Protein AF-A0A969BIX0-F1 (afdb_monomer)

Structure (mmCIF, N/CA/C/O backbone):
data_AF-A0A969BIX0-F1
#
_entry.id   AF-A0A969BIX0-F1
#
loop_
_atom_site.group_PDB
_atom_site.id
_atom_site.type_symbol
_atom_site.label_atom_id
_atom_site.label_alt_id
_atom_site.label_comp_id
_atom_site.label_a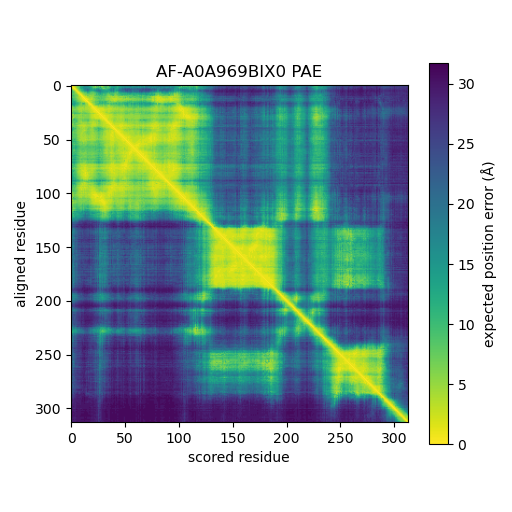sym_id
_atom_site.label_entity_id
_atom_site.label_seq_id
_atom_site.pdbx_PDB_ins_code
_atom_site.Cartn_x
_atom_site.Cartn_y
_atom_site.Cartn_z
_atom_site.occupancy
_atom_site.B_iso_or_equiv
_atom_site.auth_seq_id
_atom_site.auth_comp_id
_atom_site.auth_asym_id
_atom_site.auth_atom_id
_atom_site.pdbx_PDB_model_num
ATOM 1 N N . MET A 1 1 ? -9.259 -5.249 1.801 1.00 50.38 1 MET A N 1
ATOM 2 C CA . MET A 1 1 ? -9.053 -4.162 2.780 1.00 50.38 1 MET A CA 1
ATOM 3 C C . MET A 1 1 ? -10.385 -3.825 3.430 1.00 50.38 1 MET A C 1
ATOM 5 O O . MET A 1 1 ? -11.366 -3.680 2.710 1.00 50.38 1 MET A O 1
ATOM 9 N N . LEU A 1 2 ? -10.415 -3.733 4.758 1.00 53.78 2 LEU A N 1
ATOM 10 C CA . LEU A 1 2 ? -11.577 -3.318 5.541 1.00 53.78 2 LEU A CA 1
ATOM 11 C C . LEU A 1 2 ? -11.374 -1.850 5.959 1.00 53.78 2 LEU A C 1
ATOM 13 O O . LEU A 1 2 ? -10.550 -1.577 6.827 1.00 53.78 2 LEU A O 1
ATOM 17 N N . ILE A 1 3 ? -12.083 -0.912 5.318 1.00 51.03 3 ILE A N 1
ATOM 18 C CA . ILE A 1 3 ? -12.086 0.520 5.681 1.00 51.03 3 ILE A CA 1
ATOM 19 C C . ILE A 1 3 ? -13.452 0.864 6.250 1.00 51.03 3 ILE A C 1
ATOM 21 O O . ILE A 1 3 ? -14.447 0.554 5.595 1.00 51.03 3 ILE A O 1
ATOM 25 N N . ASN A 1 4 ? -13.497 1.551 7.400 1.00 47.69 4 ASN A N 1
ATOM 26 C CA . ASN A 1 4 ? -14.725 2.141 7.950 1.00 47.69 4 ASN A CA 1
ATOM 27 C C . ASN A 1 4 ? -15.914 1.181 7.842 1.00 47.69 4 ASN A C 1
ATOM 29 O O . ASN A 1 4 ? -16.969 1.567 7.335 1.00 47.69 4 ASN A O 1
ATOM 33 N N . GLY A 1 5 ? -15.702 -0.085 8.229 1.00 47.03 5 GLY A N 1
ATOM 34 C CA . GLY A 1 5 ? -16.687 -1.149 8.073 1.00 47.03 5 GLY A CA 1
ATOM 35 C C . GLY A 1 5 ? -18.020 -0.656 8.609 1.00 47.03 5 GLY A C 1
ATOM 36 O O . GLY A 1 5 ? -18.153 -0.425 9.809 1.00 47.03 5 GLY A O 1
ATOM 37 N N . SER A 1 6 ? -18.958 -0.400 7.697 1.00 46.88 6 SER A N 1
ATOM 38 C CA . SER A 1 6 ? -20.247 0.214 7.979 1.00 46.88 6 SER A CA 1
ATOM 39 C C . SER A 1 6 ? -20.910 -0.562 9.108 1.00 46.88 6 SER A C 1
ATOM 41 O O . SER A 1 6 ? -21.336 -1.687 8.868 1.00 46.88 6 SER A O 1
ATOM 43 N N . ARG A 1 7 ? -20.899 0.005 10.323 1.00 52.00 7 ARG A N 1
ATOM 44 C CA . ARG A 1 7 ? -21.586 -0.476 11.532 1.00 52.00 7 ARG A CA 1
ATOM 45 C C . ARG A 1 7 ? -21.913 -1.976 11.492 1.00 52.00 7 ARG A C 1
ATOM 47 O O . ARG A 1 7 ? -23.024 -2.401 11.187 1.00 52.00 7 ARG A O 1
ATOM 54 N N . LEU A 1 8 ? -20.866 -2.771 11.721 1.00 58.78 8 LEU A N 1
ATOM 55 C CA . LEU A 1 8 ? -20.923 -4.231 11.868 1.00 58.78 8 LEU A CA 1
ATOM 56 C C . LEU A 1 8 ? -21.291 -4.661 13.300 1.00 58.78 8 LEU A C 1
ATOM 58 O O . LEU A 1 8 ? -21.269 -5.853 13.630 1.00 58.78 8 LEU A O 1
ATOM 62 N N . ASP A 1 9 ? -21.597 -3.676 14.133 1.00 67.56 9 ASP A N 1
ATOM 63 C CA . ASP A 1 9 ? -21.892 -3.761 15.544 1.00 67.56 9 ASP A CA 1
ATOM 64 C C . ASP A 1 9 ? -23.194 -4.527 15.821 1.00 67.56 9 ASP A C 1
ATOM 66 O O . ASP A 1 9 ? -24.073 -4.713 14.974 1.00 67.56 9 ASP A O 1
ATOM 70 N N . ARG A 1 10 ? -23.285 -5.071 17.028 1.00 72.50 10 ARG A N 1
ATOM 71 C CA . ARG A 1 10 ? -24.441 -5.827 17.506 1.00 72.50 10 ARG A CA 1
ATOM 72 C C . ARG A 1 10 ? -25.518 -4.878 18.000 1.00 72.50 10 ARG A C 1
ATOM 74 O O . ARG A 1 10 ? -25.250 -3.753 18.410 1.00 72.50 10 ARG A O 1
ATOM 81 N N . LYS A 1 11 ? -26.749 -5.388 18.075 1.00 77.12 11 LYS A N 1
ATOM 82 C CA . LYS A 1 11 ? -27.774 -4.762 18.917 1.00 77.12 11 LYS A CA 1
ATOM 83 C C . LYS A 1 11 ? -27.362 -4.907 20.384 1.00 77.12 11 LYS A C 1
ATOM 85 O O . LYS A 1 11 ? -26.956 -5.993 20.789 1.00 77.12 11 LYS A O 1
ATOM 90 N N . SER A 1 12 ? -27.521 -3.842 21.164 1.00 77.25 12 SER A N 1
ATOM 91 C CA . SER A 1 12 ? -27.153 -3.809 22.585 1.00 77.25 12 SER A CA 1
ATOM 92 C C . SER A 1 12 ? -28.073 -4.645 23.483 1.00 77.25 12 SER A C 1
ATOM 94 O O . SER A 1 12 ? -27.687 -5.005 24.592 1.00 77.25 12 SER A O 1
ATOM 96 N N . THR A 1 13 ? -29.280 -4.991 23.021 1.00 82.62 13 THR A N 1
ATOM 97 C CA . THR A 1 13 ? -30.208 -5.874 23.746 1.00 82.62 13 THR A CA 1
ATOM 98 C C . THR A 1 13 ? -29.825 -7.344 23.584 1.00 82.62 13 THR A C 1
ATOM 100 O O . THR A 1 13 ? -29.540 -7.806 22.475 1.00 82.62 13 THR A O 1
ATOM 103 N N . TYR A 1 14 ? -29.870 -8.090 24.686 1.00 84.25 14 TYR A N 1
ATOM 104 C CA . TYR A 1 14 ? -29.559 -9.514 24.715 1.00 84.25 14 TYR A CA 1
ATOM 105 C C . TYR A 1 14 ? -30.485 -10.354 23.823 1.00 84.25 14 TYR A C 1
ATOM 107 O O . TYR A 1 14 ? -31.682 -10.083 23.706 1.00 84.25 14 TYR A O 1
ATOM 115 N N . ARG A 1 15 ? -29.890 -11.368 23.182 1.00 80.75 15 ARG A N 1
ATOM 116 C CA . ARG A 1 15 ? -30.529 -12.439 22.402 1.00 80.75 15 ARG A CA 1
ATOM 117 C C . ARG A 1 15 ? -29.591 -13.639 22.415 1.00 80.75 15 ARG A C 1
ATOM 119 O O . ARG A 1 15 ? -28.387 -13.429 22.241 1.00 80.75 15 ARG A O 1
ATOM 126 N N . ASP A 1 16 ? -30.138 -14.841 22.558 1.00 74.75 16 ASP A N 1
ATOM 127 C CA . ASP A 1 16 ? -29.359 -16.084 22.614 1.00 74.75 16 ASP A CA 1
ATOM 128 C C . ASP A 1 16 ? -28.625 -16.365 21.288 1.00 74.75 16 ASP A C 1
ATOM 130 O O . ASP A 1 16 ? -27.515 -16.899 21.278 1.00 74.75 16 ASP A O 1
ATOM 134 N N . GLU A 1 17 ? -29.199 -15.960 20.149 1.00 71.56 17 GLU A N 1
ATOM 135 C CA . GLU A 1 17 ? -28.620 -16.199 18.826 1.00 71.56 17 GLU A CA 1
ATOM 136 C C . GLU A 1 17 ? -27.554 -15.153 18.471 1.00 71.56 17 GLU A C 1
ATOM 138 O O . GLU A 1 17 ? -27.791 -14.179 17.746 1.00 71.56 17 GLU A O 1
ATOM 143 N N . GLU A 1 18 ? -26.333 -15.359 18.961 1.00 65.00 18 GLU A N 1
ATOM 144 C CA . GLU A 1 18 ? -25.193 -14.515 18.615 1.00 65.00 18 GLU A CA 1
ATOM 145 C C . GLU A 1 18 ? -24.407 -15.054 17.417 1.00 65.00 18 GLU A C 1
ATOM 147 O O . GLU A 1 18 ? -24.008 -16.214 17.375 1.00 65.00 18 GLU A O 1
ATOM 152 N N . LYS A 1 19 ? -24.106 -14.180 16.450 1.00 65.88 19 LYS A N 1
ATOM 153 C CA . LYS A 1 19 ? -23.189 -14.491 15.347 1.00 65.88 19 LYS A CA 1
ATOM 154 C C . LYS A 1 19 ? -21.941 -13.618 15.462 1.00 65.88 19 LYS A C 1
ATOM 156 O O . LYS A 1 19 ? -22.034 -12.405 15.667 1.00 65.88 19 LYS A O 1
ATOM 161 N N . GLY A 1 20 ? -20.761 -14.221 15.347 1.00 72.00 20 GLY A N 1
ATOM 162 C CA . GLY A 1 20 ? -19.500 -13.502 15.129 1.00 72.00 20 GLY A CA 1
ATOM 163 C C . GLY A 1 20 ? -19.389 -12.999 13.688 1.00 72.00 20 GLY A C 1
ATOM 164 O O . GLY A 1 20 ? -20.313 -13.195 12.896 1.00 72.00 20 GLY A O 1
ATOM 165 N N . ILE A 1 21 ? -18.299 -12.316 13.353 1.00 77.19 21 ILE A N 1
ATOM 166 C CA . ILE A 1 21 ? -17.912 -12.065 11.954 1.00 77.19 21 ILE A CA 1
ATOM 167 C C . ILE A 1 21 ? -16.680 -12.893 11.660 1.00 77.19 21 ILE A C 1
ATOM 169 O O . ILE A 1 21 ? -15.766 -12.923 12.475 1.00 77.19 21 ILE A O 1
ATOM 173 N N . ILE A 1 22 ? -16.652 -13.530 10.494 1.00 82.69 22 ILE A N 1
ATOM 174 C CA . ILE A 1 22 ? -15.455 -14.182 9.980 1.00 82.69 22 ILE A CA 1
ATOM 175 C C . ILE A 1 22 ? -15.177 -13.592 8.602 1.00 82.69 22 ILE A C 1
ATOM 177 O O . ILE A 1 22 ? -16.028 -13.665 7.716 1.00 82.69 22 ILE A O 1
ATOM 181 N N . LEU A 1 23 ? -14.003 -12.990 8.436 1.00 82.25 23 LEU A N 1
ATOM 182 C CA . LEU A 1 23 ? -13.422 -12.718 7.128 1.00 82.25 23 LEU A CA 1
ATOM 183 C C . LEU A 1 23 ? -12.436 -13.847 6.833 1.00 82.25 23 LEU A C 1
ATOM 185 O O . LEU A 1 23 ? -11.462 -13.990 7.563 1.00 82.25 23 LEU A O 1
ATOM 189 N N . ALA A 1 24 ? -12.679 -14.619 5.778 1.00 85.31 24 ALA A N 1
ATOM 190 C CA . ALA A 1 24 ? -11.732 -15.598 5.257 1.00 85.31 24 ALA A CA 1
ATOM 191 C C . ALA A 1 24 ? -11.259 -15.147 3.871 1.00 85.31 24 ALA A C 1
ATOM 193 O O . ALA A 1 24 ? -12.077 -14.803 3.017 1.00 85.31 24 ALA A O 1
ATOM 194 N N . SER A 1 25 ? -9.948 -15.105 3.675 1.00 77.12 25 SER A N 1
ATOM 195 C CA . SER A 1 25 ? -9.290 -14.612 2.470 1.00 77.12 25 SER A CA 1
ATOM 196 C C . SER A 1 25 ? -8.043 -15.449 2.205 1.00 77.12 25 SER A C 1
ATOM 198 O O . SER A 1 25 ? -7.314 -15.761 3.132 1.00 77.12 25 SER A O 1
ATOM 200 N N . ASN A 1 26 ? -7.770 -15.782 0.949 1.00 77.56 26 ASN A N 1
ATOM 201 C CA . ASN A 1 26 ? -6.509 -16.393 0.505 1.00 77.56 26 ASN A CA 1
ATOM 202 C C . ASN A 1 26 ? -5.537 -15.333 -0.048 1.00 77.56 26 ASN A C 1
ATOM 204 O O . ASN A 1 26 ? -4.800 -15.568 -0.997 1.00 77.56 26 ASN A O 1
ATOM 208 N N . VAL A 1 27 ? -5.671 -14.102 0.446 1.00 80.12 27 VAL A N 1
ATOM 209 C CA . VAL A 1 27 ? -4.798 -12.963 0.153 1.00 80.12 27 VAL A CA 1
ATOM 210 C C . VAL A 1 27 ? -4.678 -12.103 1.414 1.00 80.12 27 VAL A C 1
ATOM 212 O O . VAL A 1 27 ? -5.593 -12.145 2.251 1.00 80.12 27 VAL A O 1
ATOM 215 N N . PRO A 1 28 ? -3.625 -11.271 1.545 1.00 81.44 28 PRO A N 1
ATOM 216 C CA . PRO A 1 28 ? -3.452 -10.385 2.691 1.00 81.44 28 PRO A CA 1
ATOM 217 C C . PRO A 1 28 ? -4.666 -9.489 2.990 1.00 81.44 28 PRO A C 1
ATOM 219 O O . PRO A 1 28 ? -5.290 -8.909 2.093 1.00 81.44 28 PRO A O 1
ATOM 222 N N . ALA A 1 29 ? -4.981 -9.334 4.276 1.00 81.75 29 ALA A N 1
ATOM 223 C CA . ALA A 1 29 ? -6.057 -8.498 4.789 1.00 81.75 29 ALA A CA 1
ATOM 224 C C . ALA A 1 29 ? -5.502 -7.284 5.549 1.00 81.75 29 ALA A C 1
ATOM 226 O O . ALA A 1 29 ? -4.751 -7.414 6.509 1.00 81.75 29 ALA A O 1
ATOM 227 N N . TYR A 1 30 ? -5.941 -6.093 5.145 1.00 81.94 30 TYR A N 1
ATOM 228 C CA . TYR A 1 30 ? -5.581 -4.825 5.782 1.00 81.94 30 TYR A CA 1
ATOM 229 C C . TYR A 1 30 ? -6.770 -4.266 6.566 1.00 81.94 30 TYR A C 1
ATOM 231 O O . TYR A 1 30 ? -7.864 -4.142 5.997 1.00 81.94 30 TYR A O 1
ATOM 239 N N . VAL A 1 31 ? -6.549 -3.920 7.835 1.00 81.12 31 VAL A N 1
ATOM 240 C CA . VAL A 1 31 ? -7.533 -3.334 8.758 1.00 81.12 31 VAL A CA 1
ATOM 241 C C . VAL A 1 31 ? -7.152 -1.877 9.015 1.00 81.12 31 VAL A C 1
ATOM 243 O O . VAL A 1 31 ? -6.055 -1.626 9.502 1.00 81.12 31 VAL A O 1
ATOM 246 N N . LYS A 1 32 ? -8.030 -0.919 8.682 1.00 77.06 32 LYS A N 1
ATOM 247 C CA . LYS A 1 32 ? -7.796 0.522 8.897 1.00 77.06 32 LYS A CA 1
ATOM 248 C C . LYS A 1 32 ? -8.941 1.172 9.677 1.00 77.06 32 LYS A C 1
ATOM 250 O O . LYS A 1 32 ? -10.108 0.954 9.338 1.00 77.06 32 LYS A O 1
ATOM 255 N N . GLY A 1 33 ? -8.587 2.056 10.610 1.00 76.50 33 GLY A N 1
ATOM 256 C CA . GLY A 1 33 ? -9.512 2.877 11.397 1.00 76.50 33 GLY A CA 1
ATOM 257 C C . GLY A 1 33 ? -10.178 2.118 12.546 1.00 76.50 33 GLY A C 1
ATOM 258 O O . GLY A 1 33 ? -9.752 1.020 12.907 1.00 76.50 33 GLY A O 1
ATOM 259 N N . ASP A 1 34 ? -11.257 2.695 13.082 1.00 76.62 34 ASP A N 1
ATOM 260 C CA . ASP A 1 34 ? -12.029 2.166 14.217 1.00 76.62 34 ASP A CA 1
ATOM 261 C C . ASP A 1 34 ? -12.864 0.927 13.831 1.00 76.62 34 ASP A C 1
ATOM 263 O O . ASP A 1 34 ? -14.097 0.962 13.728 1.00 76.62 34 ASP A O 1
ATOM 267 N N . PHE A 1 35 ? -12.196 -0.196 13.565 1.00 77.31 35 PHE A N 1
ATOM 268 C CA . PHE A 1 35 ? -12.855 -1.456 13.240 1.00 77.31 35 PHE A CA 1
ATOM 269 C C . PHE A 1 35 ? -13.443 -2.108 14.494 1.00 77.31 35 PHE A C 1
ATOM 271 O O . PHE A 1 35 ? -12.718 -2.427 15.433 1.00 77.31 35 PHE A O 1
ATOM 278 N N . ASN A 1 36 ? -14.753 -2.383 14.461 1.00 78.69 36 ASN A N 1
ATOM 279 C CA . ASN A 1 36 ? -15.457 -3.140 15.500 1.00 78.69 36 ASN A CA 1
ATOM 280 C C . ASN A 1 36 ? -15.248 -2.551 16.910 1.00 78.69 36 ASN A C 1
ATOM 282 O O . ASN A 1 36 ? -14.869 -3.249 17.845 1.00 78.69 36 ASN A O 1
ATOM 286 N N . LEU A 1 37 ? -15.462 -1.240 17.032 1.00 83.19 37 LEU A N 1
ATOM 287 C CA . LEU A 1 37 ? -15.262 -0.498 18.271 1.00 83.19 37 LEU A CA 1
ATOM 288 C C . LEU A 1 37 ? -16.253 -0.929 19.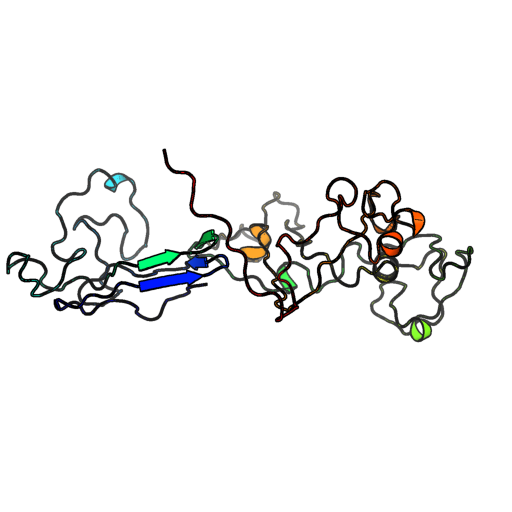365 1.00 83.19 37 LEU A C 1
ATOM 290 O O . LEU A 1 37 ? -17.442 -1.126 19.106 1.00 83.19 37 LEU A O 1
ATOM 294 N N . HIS A 1 38 ? -15.760 -0.992 20.598 1.00 88.12 38 HIS A N 1
ATOM 295 C CA . HIS A 1 38 ? -16.580 -1.067 21.802 1.00 88.12 38 HIS A CA 1
ATOM 296 C C . HIS A 1 38 ? -17.336 0.249 22.017 1.00 88.12 38 HIS A C 1
ATOM 298 O O . HIS A 1 38 ? -16.721 1.309 22.168 1.00 88.12 38 HIS A O 1
ATOM 304 N N . ALA A 1 39 ? -18.669 0.204 22.039 1.00 88.69 39 ALA A N 1
ATOM 305 C CA . ALA A 1 39 ? -19.494 1.406 22.116 1.00 88.69 39 ALA A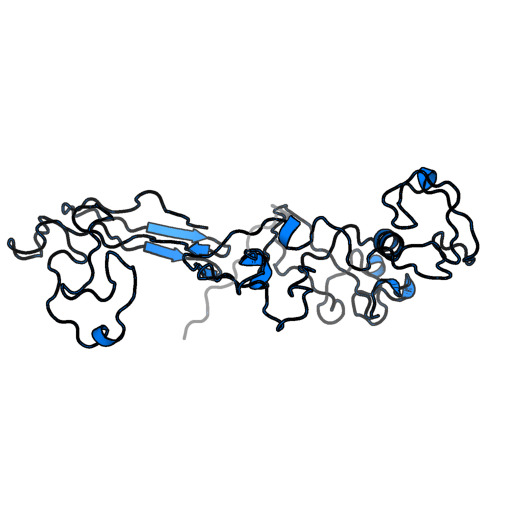 CA 1
ATOM 306 C C . ALA A 1 39 ? -20.802 1.184 22.889 1.00 88.69 39 ALA A C 1
ATOM 308 O O . ALA A 1 39 ? -21.583 0.275 22.594 1.00 88.69 39 ALA A O 1
ATOM 309 N N . LYS A 1 40 ? -21.073 2.058 23.867 1.00 88.56 40 LYS A N 1
ATOM 310 C CA . LYS A 1 40 ? -22.278 1.969 24.701 1.00 88.56 40 LYS A CA 1
ATOM 311 C C . LYS A 1 40 ? -23.516 2.301 23.881 1.00 88.56 40 LYS A C 1
ATOM 313 O O . LYS A 1 40 ? -23.579 3.344 23.229 1.00 88.56 40 LYS A O 1
ATOM 318 N N . GLY A 1 41 ? -24.523 1.434 23.939 1.00 84.25 41 GLY A N 1
ATOM 319 C CA . GLY A 1 41 ? -25.807 1.659 23.274 1.00 84.25 41 GLY A CA 1
ATOM 320 C C . GLY A 1 41 ? -25.731 1.746 21.743 1.00 84.25 41 GLY A C 1
ATOM 321 O O . GLY A 1 41 ? -26.660 2.267 21.129 1.00 84.25 41 GLY A O 1
ATOM 322 N N . GLY A 1 42 ? -24.650 1.261 21.116 1.00 79.38 42 GLY A N 1
ATOM 323 C CA . GLY A 1 42 ? -24.478 1.296 19.655 1.00 79.38 42 GLY A CA 1
ATOM 324 C C . GLY A 1 42 ? -24.130 2.669 19.075 1.00 79.38 42 GLY A C 1
ATOM 325 O O . GLY A 1 42 ? -24.248 2.882 17.863 1.00 79.38 42 GLY A O 1
ATOM 326 N N . ASP A 1 43 ? -23.711 3.616 19.915 1.00 84.06 43 ASP A N 1
ATOM 327 C CA . ASP A 1 43 ? -23.211 4.918 19.479 1.00 84.06 43 ASP A CA 1
ATOM 328 C C . ASP A 1 43 ? -21.690 4.974 19.624 1.00 84.06 43 ASP A C 1
ATOM 330 O O . ASP A 1 43 ? -21.168 5.073 20.732 1.00 84.06 43 ASP A O 1
ATOM 334 N N . LYS A 1 44 ? -20.979 4.968 18.489 1.00 78.38 44 LYS A N 1
ATOM 335 C CA . LYS A 1 44 ? -19.509 5.065 18.412 1.00 78.38 44 LYS A CA 1
ATOM 336 C C . LYS A 1 44 ? -18.929 6.280 19.149 1.00 78.38 44 LYS A C 1
ATOM 338 O O . LYS A 1 44 ? -17.767 6.260 19.537 1.00 78.38 44 LYS A O 1
ATOM 343 N N . SER A 1 45 ? -19.728 7.330 19.340 1.00 82.50 45 SER A N 1
ATOM 344 C CA . SER A 1 45 ? -19.340 8.531 20.090 1.00 82.50 45 SER A CA 1
ATOM 345 C C . SER A 1 45 ? -19.216 8.241 21.591 1.00 82.50 45 SER A C 1
ATOM 347 O O . SER A 1 45 ? -18.477 8.916 22.302 1.00 82.50 45 SER A O 1
ATOM 349 N N . ASN A 1 46 ? -19.887 7.186 22.061 1.00 86.88 46 ASN A N 1
ATOM 350 C CA . ASN A 1 46 ? -19.882 6.696 23.434 1.00 86.88 46 ASN A CA 1
ATOM 351 C C . ASN A 1 46 ? -18.992 5.453 23.568 1.00 86.88 46 ASN A C 1
ATOM 353 O O . ASN A 1 46 ? -19.439 4.404 24.037 1.00 86.88 46 ASN A O 1
ATOM 357 N N . GLN A 1 47 ? -17.727 5.566 23.157 1.00 87.38 47 GLN A N 1
ATOM 358 C CA . GLN A 1 47 ? -16.742 4.490 23.294 1.00 87.38 47 GLN A CA 1
ATOM 359 C C . GLN A 1 47 ? -16.684 3.972 24.742 1.00 87.38 47 GLN A C 1
ATOM 361 O O . GLN A 1 47 ? -16.716 4.767 25.694 1.00 87.38 47 GLN A O 1
ATOM 366 N N . VAL A 1 48 ? -16.604 2.648 24.893 1.00 89.56 48 VAL A N 1
ATOM 367 C CA . VAL A 1 48 ? -16.410 1.968 26.180 1.00 89.56 48 VAL A CA 1
ATOM 368 C C . VAL A 1 48 ? -15.073 1.240 26.195 1.00 89.56 48 VAL A C 1
ATOM 370 O O . VAL A 1 48 ? -14.644 0.682 25.190 1.00 89.56 48 VAL A O 1
ATOM 373 N N . GLU A 1 49 ? -14.408 1.290 27.340 1.00 90.50 49 GLU A N 1
ATOM 374 C CA . GLU A 1 49 ? -13.210 0.515 27.646 1.00 90.50 49 GLU A CA 1
ATOM 375 C C . GLU A 1 49 ? -13.543 -0.460 28.780 1.00 90.50 49 GLU A C 1
ATOM 377 O O . GLU A 1 49 ? -14.579 -0.327 29.426 1.00 90.50 49 GLU A O 1
ATOM 382 N N . GLU A 1 50 ? -12.660 -1.424 29.039 1.00 91.00 50 GLU A N 1
ATOM 383 C CA . GLU A 1 50 ? -12.814 -2.383 30.144 1.00 91.00 50 GLU A CA 1
ATOM 384 C C . GLU A 1 50 ? -12.985 -1.693 31.510 1.00 91.00 50 GLU A C 1
ATOM 386 O O . GLU A 1 50 ? -13.698 -2.190 32.383 1.00 91.00 50 GLU A O 1
ATOM 391 N N . PHE A 1 51 ? -12.381 -0.513 31.670 1.00 93.06 51 PHE A N 1
ATOM 392 C CA . PHE A 1 51 ? -12.391 0.268 32.901 1.00 93.06 51 PHE A CA 1
ATOM 393 C C . PHE A 1 51 ? -13.101 1.610 32.715 1.00 93.06 51 PHE A C 1
ATOM 395 O O . PHE A 1 51 ? -13.077 2.207 31.636 1.00 93.06 51 PHE A O 1
ATOM 402 N N . THR A 1 52 ? -13.681 2.128 33.798 1.00 90.81 52 THR A N 1
ATOM 403 C CA . THR A 1 52 ? -14.230 3.492 33.830 1.00 90.81 52 THR A CA 1
ATOM 404 C C . THR A 1 52 ? -13.130 4.548 33.751 1.00 90.81 52 THR A C 1
ATOM 406 O O . THR A 1 52 ? -13.339 5.620 33.178 1.00 90.81 52 THR A O 1
ATOM 409 N N . ASP A 1 53 ? -11.952 4.224 34.288 1.00 91.69 53 ASP A N 1
ATOM 410 C CA . ASP A 1 53 ? -10.734 5.009 34.123 1.00 91.69 53 ASP A CA 1
ATOM 411 C C . ASP A 1 53 ? -10.187 4.798 32.708 1.00 91.69 53 ASP A C 1
ATOM 413 O O . ASP A 1 53 ? -9.564 3.782 32.409 1.00 91.69 53 ASP A O 1
ATOM 417 N N . ARG A 1 54 ? -10.436 5.755 31.813 1.00 88.06 54 ARG A N 1
ATOM 418 C CA . ARG A 1 54 ? -10.064 5.625 30.397 1.00 88.06 54 ARG A CA 1
ATOM 419 C C . ARG A 1 54 ? -8.556 5.723 30.182 1.00 88.06 54 ARG A C 1
ATOM 421 O O . ARG A 1 54 ? -7.899 6.624 30.712 1.00 88.06 54 ARG A O 1
ATOM 428 N N . LEU A 1 55 ? -8.037 4.826 29.350 1.00 90.19 55 LEU A N 1
ATOM 429 C CA . LEU A 1 55 ? -6.676 4.859 28.825 1.00 90.19 55 LEU A CA 1
ATOM 430 C C . LEU A 1 55 ? -6.547 5.876 27.687 1.00 90.19 55 LEU A C 1
ATOM 432 O O . LEU A 1 55 ? -5.511 6.529 27.569 1.00 90.19 55 LEU A O 1
ATOM 436 N N . ILE A 1 56 ? -7.592 6.015 26.868 1.00 86.12 56 ILE A N 1
ATOM 437 C CA . ILE A 1 56 ? -7.611 6.921 25.721 1.00 86.12 56 ILE A CA 1
ATOM 438 C C . ILE A 1 56 ? -8.474 8.136 26.053 1.00 86.12 56 ILE A C 1
ATOM 440 O O . ILE A 1 56 ? -9.640 8.019 26.445 1.00 86.12 56 ILE A O 1
ATOM 444 N N . ASN A 1 57 ? -7.927 9.335 25.858 1.00 85.31 57 ASN A N 1
ATOM 445 C CA . ASN A 1 57 ? -8.710 10.556 25.981 1.00 85.31 57 ASN A CA 1
ATOM 446 C C . ASN A 1 57 ? -9.764 10.604 24.853 1.00 85.31 57 ASN A C 1
ATOM 448 O O . ASN A 1 57 ? -9.401 10.595 23.676 1.00 85.31 57 ASN A O 1
ATOM 452 N N . PRO A 1 58 ? -11.072 10.686 25.158 1.00 77.50 58 PRO A N 1
ATOM 453 C CA . PRO A 1 58 ? -12.108 10.629 24.128 1.00 77.50 58 PRO A CA 1
ATOM 454 C C . PRO A 1 58 ? -12.078 11.811 23.154 1.00 77.50 58 PRO A C 1
ATOM 456 O O . PRO A 1 58 ? -12.546 11.651 22.024 1.00 77.50 58 PRO A O 1
ATOM 459 N N . THR A 1 59 ? -11.526 12.951 23.582 1.00 80.31 59 THR A N 1
ATOM 460 C CA . THR A 1 59 ? -11.447 14.197 22.814 1.00 80.31 59 THR A CA 1
ATOM 461 C C . THR A 1 59 ? -10.143 14.294 22.032 1.00 80.31 59 THR A C 1
ATOM 463 O O . THR A 1 59 ? -10.186 14.539 20.831 1.00 80.31 59 THR A O 1
ATOM 466 N N . THR A 1 60 ? -8.992 14.101 22.687 1.00 82.81 60 THR A N 1
ATOM 467 C CA . THR A 1 60 ? -7.676 14.256 22.032 1.00 82.81 60 THR A CA 1
ATOM 468 C C . THR A 1 60 ? -7.189 12.981 21.348 1.00 82.81 60 THR A C 1
ATOM 470 O O . THR A 1 60 ? -6.276 13.048 20.536 1.00 82.81 60 THR A O 1
ATOM 473 N N . LYS A 1 61 ? -7.799 11.823 21.651 1.00 78.81 61 LYS A N 1
ATOM 474 C CA . LYS A 1 61 ? -7.370 10.480 21.213 1.00 78.81 61 LYS A CA 1
ATOM 475 C C . LYS A 1 61 ? -5.964 10.079 21.673 1.00 78.81 61 LYS A C 1
ATOM 477 O O . LYS A 1 61 ? -5.449 9.049 21.250 1.00 78.81 61 LYS A O 1
ATOM 482 N N . GLU A 1 62 ? -5.370 10.840 22.587 1.00 84.69 62 GLU A N 1
ATOM 483 C CA . GLU A 1 62 ? -4.072 10.524 23.174 1.00 84.69 62 GLU A CA 1
ATOM 484 C C . GLU A 1 62 ? -4.184 9.363 24.165 1.00 84.69 62 GLU A C 1
ATOM 486 O O . GLU A 1 62 ? -5.153 9.259 24.926 1.00 84.69 62 GLU A O 1
ATOM 491 N N . ILE A 1 63 ? -3.165 8.504 24.156 1.00 87.00 63 ILE A N 1
ATOM 492 C CA . ILE A 1 63 ? -3.045 7.354 25.051 1.00 87.00 63 ILE A CA 1
ATOM 493 C C . ILE A 1 63 ? -2.223 7.766 26.272 1.00 87.00 63 ILE A C 1
ATOM 495 O O . ILE A 1 63 ? -1.051 8.124 26.153 1.00 87.00 63 ILE A O 1
ATOM 499 N N . ASP A 1 64 ? -2.814 7.664 27.457 1.00 89.38 64 ASP A N 1
ATOM 500 C CA . ASP A 1 64 ? -2.116 7.891 28.720 1.00 89.38 64 ASP A CA 1
ATOM 501 C C . ASP A 1 64 ? -1.490 6.583 29.220 1.00 89.38 64 ASP A C 1
ATOM 503 O O . ASP A 1 64 ? -2.056 5.857 30.040 1.00 89.38 64 ASP A O 1
ATOM 507 N N . TRP A 1 65 ? -0.296 6.262 28.719 1.00 90.62 65 TRP A N 1
ATOM 508 C CA . TRP A 1 65 ? 0.403 5.017 29.057 1.00 90.62 65 TRP A CA 1
ATOM 509 C C . TRP A 1 65 ? 0.683 4.840 30.555 1.00 90.62 65 TRP A C 1
ATOM 511 O O . TRP A 1 65 ? 0.822 3.704 31.011 1.00 90.62 65 TRP A O 1
ATOM 521 N N . SER A 1 66 ? 0.697 5.923 31.341 1.00 91.50 66 SER A N 1
ATOM 522 C CA . SER A 1 66 ? 0.865 5.841 32.798 1.00 91.50 66 SER A CA 1
ATOM 523 C C . SER A 1 66 ? -0.291 5.105 33.490 1.00 91.50 66 SER A C 1
ATOM 525 O O . SER A 1 66 ? -0.116 4.535 34.571 1.00 91.50 66 SER A O 1
ATOM 527 N N . LYS A 1 67 ? -1.460 5.051 32.838 1.00 88.88 67 LYS A N 1
ATOM 528 C CA . LYS A 1 67 ? -2.664 4.380 33.335 1.00 88.88 67 LYS A CA 1
ATOM 529 C C . LYS A 1 67 ? -2.745 2.900 32.982 1.00 88.88 67 LYS A C 1
ATOM 531 O O . LYS A 1 67 ? -3.553 2.188 33.569 1.00 88.88 67 LYS A O 1
ATOM 536 N N . PHE A 1 68 ? -1.926 2.396 32.056 1.00 88.81 68 PHE A N 1
ATOM 537 C CA . PHE A 1 68 ? -2.123 1.057 31.486 1.00 88.81 68 PHE A CA 1
ATOM 538 C C . PHE A 1 68 ? -2.255 -0.050 32.549 1.00 88.81 68 PHE A C 1
ATOM 540 O O . PHE A 1 68 ? -3.186 -0.852 32.467 1.00 88.81 68 PHE A O 1
ATOM 547 N N . TYR A 1 69 ? -1.397 -0.021 33.577 1.00 90.31 69 TYR A N 1
ATOM 548 C CA . TYR A 1 69 ? -1.371 -0.992 34.682 1.00 90.31 69 TYR A CA 1
ATOM 549 C C . TYR A 1 69 ? -2.032 -0.513 35.986 1.00 90.31 69 TYR A C 1
ATOM 551 O O . TYR A 1 69 ? -2.004 -1.238 36.977 1.00 90.31 69 TYR A O 1
ATOM 559 N N . THR A 1 70 ? -2.579 0.703 36.026 1.00 92.81 70 THR A N 1
ATOM 560 C CA . THR A 1 70 ? -3.057 1.336 37.273 1.00 92.81 70 THR A CA 1
ATOM 561 C C . THR A 1 70 ? -4.548 1.668 37.267 1.00 92.81 70 THR A C 1
ATOM 563 O O . THR A 1 70 ? -5.072 2.084 38.299 1.00 92.81 70 THR A O 1
ATOM 566 N N . ARG A 1 71 ? -5.241 1.461 36.139 1.00 92.88 71 ARG A N 1
ATOM 567 C CA . ARG A 1 71 ? -6.700 1.623 36.028 1.00 92.88 71 ARG A CA 1
ATOM 568 C C . ARG A 1 71 ? -7.441 0.731 37.022 1.00 92.88 71 ARG A C 1
ATOM 570 O O . ARG A 1 71 ? -7.093 -0.435 37.206 1.00 92.88 71 ARG A O 1
ATOM 577 N N . ALA A 1 72 ? -8.498 1.279 37.612 1.00 89.69 72 ALA A N 1
ATOM 578 C CA . ALA A 1 72 ? -9.416 0.559 38.480 1.00 89.69 72 ALA A CA 1
ATOM 579 C C . ALA A 1 72 ? -10.872 0.827 38.064 1.00 89.69 72 ALA A C 1
ATOM 581 O O . ALA A 1 72 ? -11.157 1.712 37.262 1.00 89.69 72 ALA A O 1
ATOM 582 N N . GLY A 1 73 ? -11.798 0.037 38.615 1.00 90.25 73 GLY A N 1
ATOM 583 C CA . GLY A 1 73 ? -13.231 0.167 38.340 1.00 90.25 73 GLY A CA 1
ATOM 584 C C . GLY A 1 73 ? -13.618 -0.388 36.970 1.00 90.25 73 GLY A C 1
ATOM 585 O O . GLY A 1 73 ? -13.392 0.244 35.944 1.00 90.25 73 GLY A O 1
ATOM 586 N N . LEU A 1 74 ? -14.218 -1.577 36.957 1.00 91.44 74 LEU A N 1
ATOM 587 C CA . LEU A 1 74 ? -14.728 -2.192 35.731 1.00 91.44 74 LEU A CA 1
ATOM 588 C C . LEU A 1 74 ? -15.940 -1.413 35.211 1.00 91.44 74 LEU A C 1
ATOM 590 O O . LEU A 1 74 ? -16.824 -1.042 35.987 1.00 91.44 74 LEU A O 1
ATOM 594 N N . ASP A 1 75 ? -15.997 -1.180 33.902 1.00 91.94 75 ASP A N 1
ATOM 595 C CA . ASP A 1 75 ? -17.182 -0.600 33.279 1.00 91.94 75 ASP A CA 1
ATOM 596 C C . ASP A 1 75 ? -18.234 -1.688 33.060 1.00 91.94 75 ASP A C 1
ATOM 598 O O . ASP A 1 75 ? -18.076 -2.582 32.232 1.00 91.94 75 ASP A O 1
ATOM 602 N N . ASP A 1 76 ? -19.359 -1.576 33.763 1.00 92.44 76 ASP A N 1
ATOM 603 C CA . ASP A 1 76 ? -20.458 -2.542 33.677 1.00 92.44 76 ASP A CA 1
ATOM 604 C C . ASP A 1 76 ? -21.116 -2.622 32.290 1.00 92.44 76 ASP A C 1
ATOM 606 O O . ASP A 1 76 ? -22.008 -3.446 32.101 1.00 92.44 76 ASP A O 1
ATOM 610 N N . ASN A 1 77 ? -20.752 -1.740 31.350 1.00 91.38 77 ASN A N 1
ATOM 611 C CA . ASN A 1 77 ? -21.232 -1.759 29.968 1.00 91.38 77 ASN A CA 1
ATOM 612 C C . ASN A 1 77 ? -20.220 -2.364 28.988 1.00 91.38 77 ASN A C 1
ATOM 614 O O . ASN A 1 77 ? -20.531 -2.432 27.803 1.00 91.38 77 ASN A O 1
ATOM 618 N N . PHE A 1 78 ? -19.026 -2.757 29.440 1.00 91.62 78 PHE A N 1
ATOM 619 C CA . PHE A 1 78 ? -18.013 -3.356 28.578 1.00 91.62 78 PHE A CA 1
ATOM 620 C C . PHE A 1 78 ? -18.368 -4.805 28.237 1.00 91.62 78 PHE A C 1
ATOM 622 O O . PHE A 1 78 ? -18.668 -5.606 29.121 1.00 91.62 78 PHE A O 1
ATOM 629 N N . ALA A 1 79 ? -18.330 -5.142 26.946 1.00 89.19 79 ALA A N 1
ATOM 630 C CA . ALA A 1 79 ? -18.526 -6.492 26.416 1.00 89.19 79 ALA A CA 1
ATOM 631 C C . ALA A 1 79 ? -19.805 -7.212 26.906 1.00 89.19 79 ALA A C 1
ATOM 633 O O . ALA A 1 79 ? -19.859 -8.442 26.946 1.00 89.19 79 ALA A O 1
ATOM 634 N N . CYS A 1 80 ? -20.853 -6.463 27.253 1.00 88.62 80 CYS A N 1
ATOM 635 C CA . CYS A 1 80 ? -22.085 -6.997 27.830 1.00 88.62 80 CYS A CA 1
ATOM 636 C C . CYS A 1 80 ? -23.324 -6.594 27.015 1.00 88.62 80 CYS A C 1
ATOM 638 O O . CYS A 1 80 ? -23.252 -5.735 26.135 1.00 88.62 80 CYS A O 1
ATOM 640 N N . ARG A 1 81 ? -24.493 -7.176 27.324 1.00 87.44 81 ARG A N 1
ATOM 641 C CA . ARG A 1 81 ? -25.774 -6.772 26.721 1.00 87.44 81 ARG A CA 1
ATOM 642 C C . ARG A 1 81 ? -26.850 -6.429 27.740 1.00 87.44 81 ARG A C 1
ATOM 644 O O . ARG A 1 81 ? -26.983 -7.070 28.780 1.00 87.44 81 ARG A O 1
ATOM 651 N N . THR A 1 82 ? -27.673 -5.447 27.396 1.00 90.00 82 THR A N 1
ATOM 652 C CA . THR A 1 82 ? -28.829 -5.069 28.204 1.00 90.00 82 THR A CA 1
ATOM 653 C C . THR A 1 82 ? -29.841 -6.204 28.228 1.00 90.00 82 THR A C 1
ATOM 655 O O . THR A 1 82 ? -30.273 -6.684 27.175 1.00 90.00 82 THR A O 1
ATOM 658 N N . GLY A 1 83 ? -30.228 -6.612 29.437 1.00 87.62 83 GLY A N 1
ATOM 659 C CA . GLY A 1 83 ? -31.141 -7.732 29.658 1.00 87.62 83 GLY A CA 1
ATOM 660 C C . GLY A 1 83 ? -30.492 -9.110 29.518 1.00 87.62 83 GLY A C 1
ATOM 661 O O . GLY A 1 83 ? -31.223 -10.082 29.359 1.00 87.62 83 GLY A O 1
ATOM 662 N N . ASP A 1 84 ? -29.157 -9.208 29.547 1.00 89.00 84 ASP A N 1
ATOM 663 C CA . ASP A 1 84 ? -28.472 -10.501 29.607 1.00 89.00 84 ASP A CA 1
ATOM 664 C C . ASP A 1 84 ? -28.805 -11.209 30.934 1.00 89.00 84 ASP A C 1
ATOM 666 O O . ASP A 1 84 ? -28.429 -10.707 31.996 1.00 89.00 84 ASP A O 1
ATOM 670 N N . PRO A 1 85 ? -29.500 -12.363 30.908 1.00 89.06 85 PRO A N 1
ATOM 671 C CA . PRO A 1 85 ? -29.962 -13.042 32.118 1.00 89.06 85 PRO A CA 1
ATOM 672 C C . PRO A 1 85 ? -28.818 -13.627 32.955 1.00 89.06 85 PRO A C 1
ATOM 674 O O . PRO A 1 85 ? -29.043 -14.058 34.085 1.00 89.06 85 PRO A O 1
ATOM 677 N N . ARG A 1 86 ? -27.595 -13.669 32.413 1.00 88.38 86 ARG A N 1
ATOM 678 C CA . ARG A 1 86 ? -26.396 -14.148 33.113 1.00 88.38 86 ARG A CA 1
ATOM 679 C C . ARG A 1 86 ? -25.761 -13.064 33.983 1.00 88.38 86 ARG A C 1
ATOM 681 O O . ARG A 1 86 ? -24.892 -13.378 34.792 1.00 88.38 86 ARG A O 1
ATOM 688 N N . LEU A 1 87 ? -26.162 -11.804 33.806 1.00 88.69 87 LEU A N 1
ATOM 689 C CA . LEU A 1 87 ? -25.639 -10.661 34.546 1.00 88.69 87 LEU A CA 1
ATOM 690 C C . LEU A 1 87 ? -26.647 -10.186 35.606 1.00 88.69 87 LEU A C 1
ATOM 692 O O . LEU A 1 87 ? -27.857 -10.312 35.411 1.00 88.69 87 LEU A O 1
ATOM 696 N N . PRO A 1 88 ? -26.175 -9.608 36.726 1.00 88.12 88 PRO A N 1
ATOM 697 C CA . PRO A 1 88 ? -27.051 -8.934 37.679 1.00 88.12 88 PRO A CA 1
ATOM 698 C C . PRO A 1 88 ? -27.866 -7.818 37.003 1.00 88.12 88 PRO A C 1
ATOM 700 O O . PRO A 1 88 ? -27.354 -7.101 36.147 1.00 88.12 88 PRO A O 1
ATOM 703 N N . GLY A 1 89 ? -29.135 -7.651 37.387 1.00 80.31 89 GLY A N 1
ATOM 704 C CA . GLY A 1 89 ? -30.063 -6.730 36.708 1.00 80.31 89 GLY A CA 1
ATOM 705 C C . GLY A 1 89 ? -29.726 -5.235 36.833 1.00 80.31 89 GLY A C 1
ATOM 706 O O . GLY A 1 89 ? -30.291 -4.415 36.112 1.00 80.31 89 GLY A O 1
ATOM 707 N N . ASP A 1 90 ? -28.8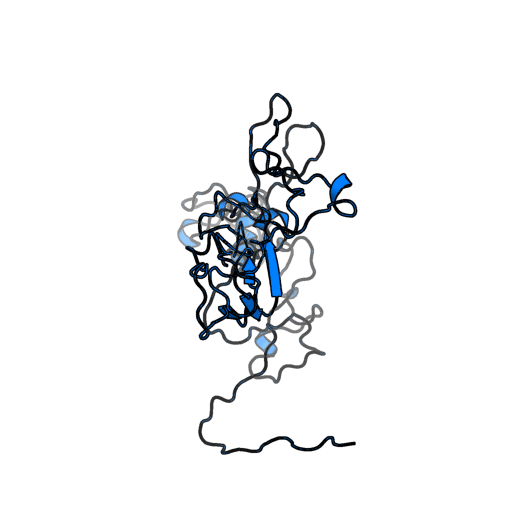22 -4.868 37.739 1.00 84.88 90 ASP A N 1
ATOM 708 C CA . ASP A 1 90 ? -28.265 -3.522 37.898 1.00 84.88 90 ASP A CA 1
ATOM 709 C C . ASP A 1 90 ? -27.041 -3.261 36.999 1.00 84.88 90 ASP A C 1
ATOM 711 O O . ASP A 1 90 ? -26.625 -2.110 36.843 1.00 84.88 90 ASP A O 1
ATOM 715 N N . LYS A 1 91 ? -26.499 -4.306 36.364 1.00 87.50 91 LYS A N 1
ATOM 716 C CA . LYS A 1 91 ? -25.346 -4.252 35.462 1.00 87.50 91 LYS A CA 1
ATOM 717 C C . LYS A 1 91 ? -25.793 -4.136 34.004 1.00 87.50 91 LYS A C 1
ATOM 719 O O . LYS A 1 91 ? -26.908 -4.497 33.637 1.00 87.50 91 LYS A O 1
ATOM 724 N N . CYS A 1 92 ? -24.912 -3.613 33.152 1.00 89.25 92 CYS A N 1
ATOM 725 C CA . CYS A 1 92 ? -25.125 -3.553 31.707 1.00 89.25 92 CYS A CA 1
ATOM 726 C C . CYS A 1 92 ? -26.389 -2.803 31.227 1.00 89.25 92 CYS A C 1
ATOM 728 O O . CYS A 1 92 ? -27.142 -3.256 30.358 1.00 89.25 92 CYS A O 1
ATOM 730 N N . ARG A 1 93 ? -26.635 -1.603 31.767 1.00 88.19 93 ARG A N 1
ATOM 731 C CA . ARG A 1 93 ? -27.841 -0.818 31.441 1.00 88.19 93 ARG A CA 1
ATOM 732 C C . ARG A 1 93 ? -27.924 -0.349 29.989 1.00 88.19 93 ARG A C 1
ATOM 734 O O . ARG A 1 93 ? -29.032 -0.235 29.476 1.00 88.19 93 ARG A O 1
ATOM 741 N N . LEU A 1 94 ? -26.790 -0.033 29.361 1.00 89.88 94 LEU A N 1
ATOM 742 C CA . LEU A 1 94 ? -26.746 0.466 27.979 1.00 89.88 94 LEU A CA 1
ATOM 743 C C . LEU A 1 94 ? -26.289 -0.602 26.980 1.00 89.88 94 LEU A C 1
ATOM 745 O O . LEU A 1 94 ? -26.687 -0.549 25.816 1.00 89.88 94 LEU A O 1
ATOM 749 N N . GLY A 1 95 ? -25.472 -1.554 27.444 1.00 88.94 95 GLY A N 1
ATOM 750 C CA . GLY A 1 95 ? -24.895 -2.614 26.623 1.00 88.94 95 GLY A CA 1
ATOM 751 C C . GLY A 1 95 ? -23.785 -2.132 25.696 1.00 88.94 95 GLY A C 1
ATOM 752 O O . GLY A 1 95 ? -23.699 -0.951 25.358 1.00 88.94 95 GLY A O 1
ATOM 753 N N . ASP A 1 96 ? -22.954 -3.075 25.277 1.00 89.88 96 ASP A N 1
ATOM 754 C CA . ASP A 1 96 ? -21.905 -2.898 24.285 1.00 89.88 96 ASP A CA 1
ATOM 755 C C . ASP A 1 96 ? -22.388 -3.361 22.911 1.00 89.88 96 ASP A C 1
ATOM 757 O O . ASP A 1 96 ? -23.124 -4.344 22.775 1.00 89.88 96 ASP A O 1
ATOM 761 N N . SER A 1 97 ? -21.948 -2.667 21.872 1.00 85.12 97 SER A N 1
ATOM 762 C CA . SER A 1 97 ? -22.207 -3.034 20.488 1.00 85.12 97 SER A CA 1
ATOM 763 C C . SER A 1 97 ? -21.071 -3.855 19.859 1.00 85.12 97 SER A C 1
ATOM 765 O O . SER A 1 97 ? -21.213 -4.335 18.734 1.00 85.12 97 SER A O 1
ATOM 767 N N . TRP A 1 98 ? -19.956 -4.071 20.561 1.00 85.94 98 TRP A N 1
ATOM 768 C CA . TRP A 1 98 ? -18.850 -4.916 20.097 1.00 85.94 98 TRP A CA 1
ATOM 769 C C . TRP A 1 98 ? -19.252 -6.376 19.826 1.00 85.94 98 TRP A C 1
ATOM 771 O O . TRP A 1 98 ? -20.084 -6.950 20.532 1.00 85.94 98 TRP A O 1
ATOM 781 N N . ARG A 1 99 ? -18.603 -7.031 18.845 1.00 82.06 99 ARG A N 1
ATOM 782 C CA . ARG A 1 99 ? -18.691 -8.490 18.623 1.00 82.06 99 ARG A CA 1
ATOM 783 C C . ARG A 1 99 ? -17.343 -9.173 18.442 1.00 82.06 99 ARG A C 1
ATOM 785 O O . ARG A 1 99 ? -16.478 -8.585 17.815 1.00 82.06 99 ARG A O 1
ATOM 792 N N . PRO A 1 100 ? -17.191 -10.461 18.788 1.00 83.00 100 PRO A N 1
ATOM 793 C CA . PRO A 1 100 ? -16.138 -11.294 18.231 1.00 83.00 100 PRO A CA 1
ATOM 794 C C . PRO A 1 100 ? -16.102 -11.218 16.699 1.00 83.00 100 PRO A C 1
ATOM 796 O O . PRO A 1 100 ? -17.099 -11.471 16.007 1.00 83.00 100 PRO A O 1
ATOM 799 N N . ALA A 1 101 ? -14.919 -10.872 16.200 1.00 84.12 101 ALA A N 1
ATOM 800 C CA . ALA A 1 101 ? -14.550 -10.863 14.797 1.00 84.12 101 ALA A CA 1
ATOM 801 C C . ALA A 1 101 ? -13.269 -11.689 14.620 1.00 84.12 101 ALA A C 1
ATOM 803 O O . ALA A 1 101 ? -12.324 -11.552 15.394 1.00 84.12 101 ALA A O 1
ATOM 804 N N . THR A 1 102 ? -13.244 -12.538 13.599 1.00 86.44 102 THR A N 1
ATOM 805 C CA . THR A 1 102 ? -12.116 -13.399 13.241 1.00 86.44 102 THR A CA 1
ATOM 806 C C . THR A 1 102 ? -11.686 -13.070 11.819 1.00 86.44 102 THR A C 1
ATOM 808 O O . THR A 1 102 ? -12.523 -12.961 10.923 1.00 86.44 102 THR A O 1
ATOM 811 N N . ILE A 1 103 ? -10.383 -12.910 11.608 1.00 85.44 103 ILE A N 1
ATOM 812 C CA . ILE A 1 103 ? -9.794 -12.725 10.282 1.00 85.44 103 ILE A CA 1
ATOM 813 C C . ILE A 1 103 ? -8.865 -13.910 10.031 1.00 85.44 103 ILE A C 1
ATOM 815 O O . ILE A 1 103 ? -7.922 -14.123 10.787 1.00 85.44 103 ILE A O 1
ATOM 819 N N . LEU A 1 104 ? -9.153 -14.670 8.979 1.00 87.25 104 LEU A N 1
ATOM 820 C CA . LEU A 1 104 ? -8.302 -15.715 8.430 1.00 87.25 104 LEU A CA 1
ATOM 821 C C . LEU A 1 104 ? -7.791 -15.222 7.075 1.00 87.25 104 LEU A C 1
ATOM 823 O O . LEU A 1 104 ? -8.578 -15.040 6.147 1.00 87.25 104 LEU A O 1
ATOM 827 N N . ALA A 1 105 ? -6.495 -14.947 6.990 1.00 85.62 105 ALA A N 1
ATOM 828 C CA . ALA A 1 105 ? -5.842 -14.455 5.785 1.00 85.62 105 ALA A CA 1
ATOM 829 C C . ALA A 1 105 ? -4.390 -14.932 5.731 1.00 85.62 105 ALA A C 1
ATOM 831 O O . ALA A 1 105 ? -3.803 -15.168 6.786 1.00 85.62 105 ALA A O 1
ATOM 832 N N . ASP A 1 106 ? -3.802 -14.992 4.533 1.00 81.31 106 ASP A N 1
ATOM 833 C CA . ASP A 1 106 ? -2.371 -15.290 4.342 1.00 81.31 106 ASP A CA 1
ATOM 834 C C . ASP A 1 106 ? -1.471 -14.353 5.163 1.00 81.31 106 ASP A C 1
ATOM 836 O O . ASP A 1 106 ? -0.439 -14.757 5.691 1.00 81.31 106 ASP A O 1
ATOM 840 N N . ALA A 1 107 ? -1.887 -13.091 5.298 1.00 83.19 107 ALA A N 1
ATOM 841 C CA . ALA A 1 107 ? -1.293 -12.116 6.201 1.00 83.19 107 ALA A CA 1
ATOM 842 C C . ALA A 1 107 ? -2.359 -11.130 6.691 1.00 83.19 107 ALA A C 1
ATOM 844 O O . ALA A 1 107 ? -3.297 -10.800 5.962 1.00 83.19 107 ALA A O 1
ATOM 845 N N . VAL A 1 108 ? -2.206 -10.624 7.915 1.00 83.44 108 VAL A N 1
ATOM 846 C CA . VAL A 1 108 ? -3.076 -9.588 8.486 1.00 83.44 108 VAL A CA 1
ATOM 847 C C . VAL A 1 108 ? -2.226 -8.383 8.871 1.00 83.44 108 VAL A C 1
ATOM 849 O O . VAL A 1 108 ? -1.227 -8.524 9.571 1.00 83.44 108 VAL A O 1
ATOM 852 N N . THR A 1 109 ? -2.625 -7.191 8.427 1.00 83.00 109 THR A N 1
ATOM 853 C CA . THR A 1 109 ? -1.910 -5.937 8.694 1.00 83.00 109 THR A CA 1
ATOM 854 C C . THR A 1 109 ? -2.859 -4.888 9.260 1.00 83.00 109 THR A C 1
ATOM 856 O O . THR A 1 109 ? -3.916 -4.619 8.685 1.00 83.00 109 THR A O 1
ATOM 859 N N . ILE A 1 110 ? -2.467 -4.267 10.372 1.00 81.81 110 ILE A N 1
ATOM 860 C CA . ILE A 1 110 ? -3.165 -3.120 10.962 1.00 81.81 110 ILE A CA 1
ATOM 861 C C . ILE A 1 110 ? -2.526 -1.849 10.404 1.00 81.81 110 ILE A C 1
ATOM 863 O O . ILE A 1 110 ? -1.311 -1.680 10.472 1.00 81.81 110 ILE A O 1
ATOM 867 N N . LEU A 1 111 ? -3.345 -0.982 9.818 1.00 77.81 111 LEU A N 1
ATOM 868 C CA . LEU A 1 111 ? -2.923 0.279 9.224 1.00 77.81 111 LEU A CA 1
ATOM 869 C C . LEU A 1 111 ? -3.136 1.419 10.217 1.00 77.81 111 LEU A C 1
ATOM 871 O O . LEU A 1 111 ? -4.176 1.485 10.873 1.00 77.81 111 LEU A O 1
ATOM 875 N N . SER A 1 112 ? -2.166 2.330 10.288 1.00 74.62 112 SER A N 1
ATOM 876 C CA . SER A 1 112 ? -2.267 3.535 11.108 1.00 74.62 112 SER A CA 1
ATOM 877 C C . SER A 1 112 ? -3.402 4.450 10.635 1.00 74.62 112 SER A C 1
ATOM 879 O O . SER A 1 112 ? -3.842 4.410 9.480 1.00 74.62 112 SER A O 1
ATOM 881 N N . ASP A 1 113 ? -3.873 5.320 11.526 1.00 69.81 113 ASP A N 1
ATOM 882 C CA . ASP A 1 113 ? -4.962 6.250 11.216 1.00 69.81 113 ASP A CA 1
ATOM 883 C C . ASP A 1 113 ? -4.591 7.222 10.088 1.00 69.81 113 ASP A C 1
ATOM 885 O O . ASP A 1 113 ? -5.375 7.438 9.153 1.00 69.81 113 ASP A O 1
ATOM 889 N N . ASN A 1 114 ? -3.344 7.700 10.116 1.00 68.00 114 ASN A N 1
ATOM 890 C CA . ASN A 1 114 ? -2.739 8.550 9.093 1.00 68.00 114 ASN A CA 1
ATOM 891 C C . ASN A 1 114 ? -2.280 7.789 7.835 1.00 68.00 114 ASN A C 1
ATOM 893 O O . ASN A 1 114 ? -1.675 8.399 6.955 1.00 68.00 114 ASN A O 1
ATOM 897 N N . PHE A 1 115 ? -2.561 6.485 7.713 1.00 73.62 115 PHE A N 1
ATOM 898 C CA . PHE A 1 115 ? -2.224 5.735 6.507 1.00 73.62 115 PHE A CA 1
ATOM 899 C C . PHE A 1 115 ? -2.923 6.347 5.287 1.00 73.62 115 PHE A C 1
ATOM 901 O O . PHE A 1 115 ? -4.155 6.474 5.255 1.00 73.62 115 PHE A O 1
ATOM 908 N N . ARG A 1 116 ? -2.139 6.687 4.263 1.00 71.75 116 ARG A N 1
ATOM 909 C CA . ARG A 1 116 ? -2.616 7.299 3.024 1.00 71.75 116 ARG A CA 1
ATOM 910 C C . ARG A 1 116 ? -2.378 6.359 1.853 1.00 71.75 116 ARG A C 1
ATOM 912 O O . ARG A 1 116 ? -1.261 5.893 1.624 1.00 71.75 116 ARG A O 1
ATOM 919 N N . PHE A 1 117 ? -3.439 6.118 1.088 1.00 66.12 117 PHE A N 1
ATOM 920 C CA . PHE A 1 117 ? -3.314 5.474 -0.214 1.00 66.12 117 PHE A CA 1
ATOM 921 C C . PHE A 1 117 ? -2.410 6.310 -1.109 1.00 66.12 117 PHE A C 1
ATOM 923 O O . PHE A 1 117 ? -2.528 7.532 -1.137 1.00 66.12 117 PHE A O 1
ATOM 930 N N . GLY A 1 118 ? -1.518 5.642 -1.829 1.00 61.66 118 GLY A N 1
ATOM 931 C CA . GLY A 1 118 ? -0.721 6.301 -2.847 1.00 61.66 118 GLY A CA 1
ATOM 932 C C . GLY A 1 118 ? -1.453 6.429 -4.164 1.00 61.66 118 GLY A C 1
ATOM 933 O O . GLY A 1 118 ? -2.309 5.604 -4.491 1.00 61.66 118 GLY A O 1
ATOM 934 N N . PHE A 1 119 ? -1.034 7.409 -4.949 1.00 59.88 119 PHE A N 1
ATOM 935 C CA . PHE A 1 119 ? -1.317 7.475 -6.376 1.00 59.88 119 PHE A CA 1
ATOM 936 C C . PHE A 1 119 ? -0.136 6.931 -7.181 1.00 59.88 119 PHE A C 1
ATOM 938 O O . PHE A 1 119 ? 1.014 6.971 -6.745 1.00 59.88 119 PHE A O 1
ATOM 945 N N . ARG A 1 120 ? -0.421 6.442 -8.394 1.00 56.12 120 ARG A N 1
ATOM 946 C CA . ARG A 1 120 ? 0.601 5.965 -9.339 1.00 56.12 120 ARG A CA 1
ATOM 947 C C . ARG A 1 120 ? 1.666 7.039 -9.613 1.00 56.12 120 ARG A C 1
ATOM 949 O O . ARG A 1 120 ? 2.855 6.742 -9.608 1.00 56.12 120 ARG A O 1
ATOM 956 N N . SER A 1 121 ? 1.257 8.293 -9.748 1.00 58.12 121 SER A N 1
ATOM 957 C CA . SER A 1 121 ? 2.165 9.417 -9.982 1.00 58.12 121 SER A CA 1
ATOM 958 C C . SER A 1 121 ? 3.164 9.663 -8.842 1.00 58.12 121 SER A C 1
ATOM 960 O O . SER A 1 121 ? 4.210 10.252 -9.069 1.00 58.12 121 SER A O 1
ATOM 962 N N . GLU A 1 122 ? 2.878 9.212 -7.618 1.00 58.69 122 GLU A N 1
ATOM 963 C CA . GLU A 1 122 ? 3.729 9.454 -6.441 1.00 58.69 122 GLU A CA 1
ATOM 964 C C . GLU A 1 122 ? 4.845 8.420 -6.273 1.00 58.69 122 GLU A C 1
ATOM 966 O O . GLU A 1 122 ? 5.830 8.688 -5.595 1.00 58.69 122 GLU A O 1
ATOM 971 N N . GLY A 1 123 ? 4.693 7.241 -6.882 1.00 60.47 123 GLY A N 1
ATOM 972 C CA . GLY A 1 123 ? 5.760 6.241 -7.003 1.00 60.47 123 GLY A CA 1
ATOM 973 C C . GLY A 1 123 ? 6.642 6.456 -8.233 1.00 60.47 123 GLY A C 1
ATOM 974 O O . GLY A 1 123 ? 7.409 5.566 -8.589 1.00 60.47 123 GLY A O 1
ATOM 975 N N . ASP A 1 124 ? 6.472 7.600 -8.897 1.00 58.56 124 ASP A N 1
ATOM 976 C CA . ASP A 1 124 ? 7.132 7.970 -10.143 1.00 58.56 124 ASP A CA 1
ATOM 977 C C . ASP A 1 124 ? 6.902 6.987 -11.311 1.00 58.56 124 ASP A C 1
ATOM 979 O O . ASP A 1 124 ? 7.697 6.814 -12.236 1.00 58.56 124 ASP A O 1
ATOM 983 N N . TYR A 1 125 ? 5.755 6.303 -11.280 1.00 55.41 125 TYR A N 1
ATOM 984 C CA . TYR A 1 125 ? 5.383 5.334 -12.311 1.00 55.41 125 TYR A CA 1
ATOM 985 C C . TYR A 1 125 ? 4.963 5.999 -13.632 1.00 55.41 125 TYR A C 1
ATOM 987 O O . TYR A 1 125 ? 4.906 5.320 -14.659 1.00 55.41 125 TYR A O 1
ATOM 995 N N . ASP A 1 126 ? 4.644 7.297 -13.614 1.00 51.84 126 ASP A N 1
ATOM 996 C CA . ASP A 1 126 ? 4.171 8.034 -14.788 1.00 51.84 126 ASP A CA 1
ATOM 997 C C . ASP A 1 126 ? 5.296 8.795 -15.521 1.00 51.84 126 ASP A C 1
ATOM 999 O O . ASP A 1 126 ? 5.129 9.073 -16.710 1.00 51.84 126 ASP A O 1
ATOM 1003 N N . LEU A 1 127 ? 6.451 9.088 -14.892 1.00 50.50 127 LEU A N 1
ATOM 1004 C CA . LEU A 1 127 ? 7.489 9.916 -15.536 1.00 50.50 127 LEU A CA 1
ATOM 1005 C C . LEU A 1 127 ? 8.439 9.149 -16.461 1.00 50.50 127 LEU A C 1
ATOM 1007 O O . LEU A 1 127 ? 9.194 9.783 -17.188 1.00 50.50 127 LEU A O 1
ATOM 1011 N N . ARG A 1 128 ? 8.419 7.808 -16.498 1.00 51.69 128 ARG A N 1
ATOM 1012 C CA . ARG A 1 128 ? 9.328 7.004 -17.353 1.00 51.69 128 ARG A CA 1
ATOM 1013 C C . ARG A 1 128 ? 10.827 7.377 -17.195 1.00 51.69 128 ARG A C 1
ATOM 1015 O O . ARG A 1 128 ? 11.624 7.009 -18.057 1.00 51.69 128 ARG A O 1
ATOM 1022 N N . ASN A 1 129 ? 11.229 8.086 -16.131 1.00 52.78 129 ASN A N 1
ATOM 1023 C CA . ASN A 1 129 ? 12.435 8.927 -16.157 1.00 52.78 129 ASN A CA 1
ATOM 1024 C C . ASN A 1 129 ? 13.704 8.306 -15.567 1.00 52.78 129 ASN A C 1
ATOM 1026 O O . ASN A 1 129 ? 14.661 9.042 -15.374 1.00 52.78 129 ASN A O 1
ATOM 1030 N N . ASN A 1 130 ? 13.790 6.998 -15.305 1.00 50.78 130 ASN A N 1
ATOM 1031 C CA . ASN A 1 130 ? 14.893 6.422 -14.501 1.00 50.78 130 ASN A CA 1
ATOM 1032 C C . ASN A 1 130 ? 16.321 6.565 -15.087 1.00 50.78 130 ASN A C 1
ATOM 1034 O O . ASN A 1 130 ? 17.217 5.799 -14.723 1.00 50.78 130 ASN A O 1
ATOM 1038 N N . ALA A 1 131 ? 16.522 7.392 -16.111 1.00 56.19 131 ALA A N 1
ATOM 1039 C CA . ALA A 1 131 ? 17.795 7.949 -16.555 1.00 56.19 131 ALA A CA 1
ATOM 1040 C C . ALA A 1 131 ? 17.652 9.308 -17.308 1.00 56.19 131 ALA A C 1
ATOM 1042 O O . ALA A 1 131 ? 18.616 9.729 -17.938 1.00 56.19 131 ALA A O 1
ATOM 1043 N N . ASP A 1 132 ? 16.501 9.997 -17.239 1.00 57.97 132 ASP A N 1
ATOM 1044 C CA . ASP A 1 132 ? 16.208 11.268 -17.939 1.00 57.97 132 ASP A CA 1
ATOM 1045 C C . ASP A 1 132 ? 16.626 11.244 -19.437 1.00 57.97 132 ASP A C 1
ATOM 1047 O O . ASP A 1 132 ? 16.666 10.179 -20.062 1.00 57.97 132 ASP A O 1
ATOM 1051 N N . ASN A 1 133 ? 16.980 12.396 -20.013 1.00 64.25 133 ASN A N 1
ATOM 1052 C CA . ASN A 1 133 ? 17.562 12.551 -21.354 1.00 64.25 133 ASN A CA 1
ATOM 1053 C C . ASN A 1 133 ? 19.040 12.123 -21.443 1.00 64.25 133 ASN A C 1
ATOM 1055 O O . ASN A 1 133 ? 19.775 12.600 -22.312 1.00 64.25 133 ASN A O 1
ATOM 1059 N N . ALA A 1 134 ? 19.523 11.251 -20.547 1.00 78.69 134 ALA A N 1
ATOM 1060 C CA . ALA A 1 134 ? 20.889 10.751 -20.646 1.00 78.69 134 ALA A CA 1
ATOM 1061 C C . ALA A 1 134 ? 21.063 9.971 -21.953 1.00 78.69 134 ALA A C 1
ATOM 1063 O O . ALA A 1 134 ? 20.307 9.038 -22.243 1.00 78.69 134 ALA A O 1
ATOM 1064 N N . VAL A 1 135 ? 22.086 10.347 -22.713 1.00 86.12 135 VAL A N 1
ATOM 1065 C CA . VAL A 1 135 ? 22.461 9.735 -23.987 1.00 86.12 135 VAL A CA 1
ATOM 1066 C C . VAL A 1 135 ? 23.427 8.573 -23.750 1.00 86.12 135 VAL A C 1
ATOM 1068 O O . VAL A 1 135 ? 24.325 8.664 -22.913 1.00 86.12 135 VAL A O 1
ATOM 1071 N N . VAL A 1 136 ? 23.271 7.497 -24.520 1.00 86.44 136 VAL A N 1
ATOM 1072 C CA . VAL A 1 136 ? 24.239 6.405 -24.663 1.00 86.44 136 VAL A CA 1
ATOM 1073 C C . VAL A 1 136 ? 25.038 6.632 -25.955 1.00 86.44 136 VAL A C 1
ATOM 1075 O O . VAL A 1 136 ? 24.484 6.442 -27.037 1.00 86.44 136 VAL A O 1
ATOM 1078 N N . PRO A 1 137 ? 26.318 7.045 -25.880 1.00 88.75 137 PRO A N 1
ATOM 1079 C CA . PRO A 1 137 ? 27.119 7.305 -27.073 1.00 88.75 137 PRO A CA 1
ATOM 1080 C C . PRO A 1 137 ? 27.445 6.022 -27.844 1.00 88.75 137 PRO A C 1
ATOM 1082 O O . PRO A 1 137 ? 27.739 4.993 -27.233 1.00 88.75 137 PRO A O 1
ATOM 1085 N N . ASN A 1 138 ? 27.494 6.118 -29.173 1.00 90.25 138 ASN A N 1
ATOM 1086 C CA . ASN A 1 138 ? 27.798 5.033 -30.111 1.00 90.25 138 ASN A CA 1
ATOM 1087 C C . ASN A 1 138 ? 26.928 3.789 -29.876 1.00 90.25 138 ASN A C 1
ATOM 1089 O O . ASN A 1 138 ? 27.429 2.660 -29.870 1.00 90.25 138 ASN A O 1
ATOM 1093 N N . TYR A 1 139 ? 25.632 3.993 -29.643 1.00 87.88 139 TYR A N 1
ATOM 1094 C CA . TYR A 1 139 ? 24.700 2.890 -29.467 1.00 87.88 139 TYR A CA 1
ATOM 1095 C C . TYR A 1 139 ? 24.125 2.464 -30.818 1.00 87.88 139 TYR A C 1
ATOM 1097 O O . TYR A 1 139 ? 23.302 3.169 -31.394 1.00 87.88 139 TYR A O 1
ATOM 1105 N N . ASP A 1 140 ? 24.523 1.278 -31.278 1.00 87.25 140 ASP A N 1
ATOM 1106 C CA . ASP A 1 140 ? 23.945 0.611 -32.449 1.00 87.25 140 ASP A CA 1
ATOM 1107 C C . ASP A 1 140 ? 22.489 0.193 -32.143 1.00 87.25 140 ASP A C 1
ATOM 1109 O O . ASP A 1 140 ? 22.198 -0.831 -31.503 1.00 87.25 140 ASP A O 1
ATOM 1113 N N . PHE A 1 141 ? 21.537 1.038 -32.537 1.00 86.56 141 PHE A N 1
ATOM 1114 C CA . PHE A 1 141 ? 20.120 0.863 -32.254 1.00 86.56 141 PHE A CA 1
ATOM 1115 C C . PHE A 1 141 ? 19.458 -0.091 -33.248 1.00 86.56 141 PHE A C 1
ATOM 1117 O O . PHE A 1 141 ? 18.544 -0.821 -32.856 1.00 86.56 141 PHE A O 1
ATOM 1124 N N . ASN A 1 142 ? 19.935 -0.182 -34.483 1.00 84.62 142 ASN A N 1
ATOM 1125 C CA . ASN A 1 142 ? 19.384 -1.106 -35.477 1.00 84.62 142 ASN A CA 1
ATOM 1126 C C . ASN A 1 142 ? 20.052 -2.508 -35.475 1.00 84.62 142 ASN A C 1
ATOM 1128 O O . ASN A 1 142 ? 19.544 -3.419 -36.130 1.00 84.62 142 ASN A O 1
ATOM 1132 N N . ASN A 1 143 ? 21.103 -2.709 -34.669 1.00 85.25 143 ASN A N 1
ATOM 1133 C CA . ASN A 1 143 ? 21.926 -3.922 -34.571 1.00 85.25 143 ASN A CA 1
ATOM 1134 C C . ASN A 1 143 ? 22.591 -4.340 -35.899 1.00 85.25 143 ASN A C 1
ATOM 1136 O O . ASN A 1 143 ? 22.730 -5.541 -36.161 1.00 85.25 143 ASN A O 1
ATOM 1140 N N . ASN A 1 144 ? 22.974 -3.398 -36.762 1.00 85.44 144 ASN A N 1
ATOM 1141 C CA . ASN A 1 144 ? 23.638 -3.709 -38.033 1.00 85.44 144 ASN A CA 1
ATOM 1142 C C . ASN A 1 144 ? 25.177 -3.792 -37.920 1.00 85.44 144 ASN A C 1
ATOM 1144 O O . ASN A 1 144 ? 25.846 -4.109 -38.907 1.00 85.44 144 ASN A O 1
ATOM 1148 N N . GLY A 1 145 ? 25.735 -3.549 -36.730 1.00 86.38 145 GLY A N 1
ATOM 1149 C CA . GLY A 1 145 ? 27.170 -3.536 -36.455 1.00 86.38 145 GLY A CA 1
ATOM 1150 C C . GLY A 1 145 ? 27.844 -2.177 -36.669 1.00 86.38 145 GLY A C 1
ATOM 1151 O O . GLY A 1 145 ? 29.075 -2.105 -36.622 1.00 86.38 145 GLY A O 1
ATOM 1152 N N . VAL A 1 146 ? 27.075 -1.114 -36.907 1.00 88.50 146 VAL A N 1
ATOM 1153 C CA . VAL A 1 146 ? 27.530 0.259 -37.140 1.00 88.50 146 VAL A CA 1
ATOM 1154 C C . VAL A 1 146 ? 26.740 1.181 -36.211 1.00 88.50 146 VAL A C 1
ATOM 1156 O O . VAL A 1 146 ? 25.535 1.058 -36.105 1.00 88.50 146 VAL A O 1
ATOM 1159 N N . ALA A 1 147 ? 27.420 2.098 -35.518 1.00 88.12 147 ALA A N 1
ATOM 1160 C CA . ALA A 1 147 ? 26.790 3.031 -34.571 1.00 88.12 147 ALA A CA 1
ATOM 1161 C C . ALA A 1 147 ? 26.902 4.493 -35.034 1.00 88.12 147 ALA A C 1
ATOM 1163 O O . ALA A 1 147 ? 27.112 5.406 -34.235 1.00 88.12 147 ALA A O 1
ATOM 1164 N N . THR A 1 148 ? 26.867 4.702 -36.349 1.00 91.62 148 THR A N 1
ATOM 1165 C CA . THR A 1 148 ? 26.969 6.023 -36.988 1.00 91.62 148 THR A CA 1
ATOM 1166 C C . THR A 1 148 ? 25.763 6.334 -37.862 1.00 91.62 148 THR A C 1
ATOM 1168 O O . THR A 1 148 ? 25.813 7.283 -38.647 1.00 91.62 148 THR A O 1
ATOM 1171 N N . ASP A 1 149 ? 24.711 5.519 -37.787 1.00 92.06 149 ASP A N 1
ATOM 1172 C CA . ASP A 1 149 ? 23.549 5.703 -38.637 1.00 92.06 149 ASP A CA 1
ATOM 1173 C C . ASP A 1 149 ? 22.695 6.883 -38.174 1.00 92.06 149 ASP A C 1
ATOM 1175 O O . ASP A 1 149 ? 22.759 7.355 -37.034 1.00 92.06 149 ASP A O 1
ATOM 1179 N N . ILE A 1 150 ? 21.881 7.356 -39.114 1.00 94.31 150 ILE A N 1
ATOM 1180 C CA . ILE A 1 150 ? 20.827 8.331 -38.874 1.00 94.31 150 ILE A CA 1
ATOM 1181 C C . ILE A 1 150 ? 19.500 7.584 -38.954 1.00 94.31 150 ILE A C 1
ATOM 1183 O O . ILE A 1 150 ? 19.191 6.957 -39.970 1.00 94.31 150 ILE A O 1
ATOM 1187 N N . LEU A 1 151 ? 18.726 7.654 -37.878 1.00 92.31 151 LEU A N 1
ATOM 1188 C CA . LEU A 1 151 ? 17.479 6.926 -37.699 1.00 92.31 151 LEU A CA 1
ATOM 1189 C C . LEU A 1 151 ? 16.271 7.861 -37.761 1.00 92.31 151 LEU A C 1
ATOM 1191 O O . LEU A 1 151 ? 16.359 9.041 -37.422 1.00 92.31 151 LEU A O 1
ATOM 1195 N N . ASP A 1 152 ? 15.134 7.291 -38.160 1.00 90.50 152 ASP A N 1
ATOM 1196 C CA . ASP A 1 152 ? 13.853 7.984 -38.278 1.00 90.50 152 ASP A CA 1
ATOM 1197 C C . ASP A 1 152 ? 12.866 7.468 -37.219 1.00 90.50 152 ASP A C 1
ATOM 1199 O O . ASP A 1 152 ? 12.405 6.319 -37.260 1.00 90.50 152 ASP A O 1
ATOM 1203 N N . GLU A 1 153 ? 12.524 8.334 -36.268 1.00 88.25 153 GLU A N 1
ATOM 1204 C CA . GLU A 1 153 ? 11.573 8.047 -35.196 1.00 88.25 153 GLU A CA 1
ATOM 1205 C C . GLU A 1 153 ? 10.156 7.797 -35.718 1.00 88.25 153 GLU A C 1
ATOM 1207 O O . GLU A 1 153 ? 9.417 7.015 -35.118 1.00 88.25 153 GLU A O 1
ATOM 1212 N N . THR A 1 154 ? 9.767 8.377 -36.858 1.00 83.69 154 THR A N 1
ATOM 1213 C CA . THR A 1 154 ? 8.431 8.160 -37.439 1.00 83.69 154 THR A CA 1
ATOM 1214 C C . THR A 1 154 ? 8.265 6.730 -37.942 1.00 83.69 154 THR A C 1
ATOM 1216 O O . THR A 1 154 ? 7.176 6.147 -37.850 1.00 83.69 154 THR A O 1
ATOM 1219 N N . VAL A 1 155 ? 9.359 6.143 -38.435 1.00 85.75 155 VAL A N 1
ATOM 1220 C CA . VAL A 1 155 ? 9.418 4.760 -38.915 1.00 85.75 155 VAL A CA 1
ATOM 1221 C C . VAL A 1 155 ? 9.479 3.797 -37.733 1.00 85.75 155 VAL A C 1
ATOM 1223 O O . VAL A 1 155 ? 8.724 2.824 -37.692 1.00 85.75 155 VAL A O 1
ATOM 1226 N N . LEU A 1 156 ? 10.340 4.082 -36.752 1.00 82.44 156 LEU A N 1
ATOM 1227 C CA . LEU A 1 156 ? 10.556 3.222 -35.584 1.00 82.44 156 LEU A CA 1
ATOM 1228 C C . LEU A 1 156 ? 9.471 3.377 -34.504 1.00 82.44 156 LEU A C 1
ATOM 1230 O O . LEU A 1 156 ? 9.332 2.507 -33.644 1.00 82.44 156 LEU A O 1
ATOM 1234 N N . ARG A 1 157 ? 8.677 4.454 -34.565 1.00 84.00 157 ARG A N 1
ATOM 1235 C CA . ARG A 1 157 ? 7.620 4.832 -33.608 1.00 84.00 157 ARG A CA 1
ATOM 1236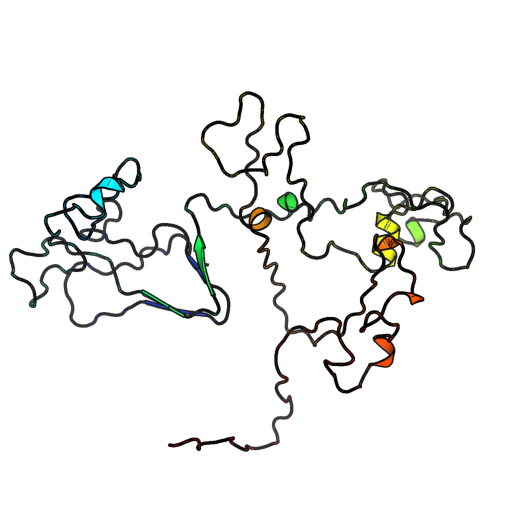 C C . ARG A 1 157 ? 8.105 4.861 -32.160 1.00 84.00 157 ARG A C 1
ATOM 1238 O O . ARG A 1 157 ? 7.384 4.473 -31.236 1.00 84.00 157 ARG A O 1
ATOM 1245 N N . VAL A 1 158 ? 9.336 5.311 -31.969 1.00 81.00 158 VAL A N 1
ATOM 1246 C CA . VAL A 1 158 ? 9.996 5.423 -30.672 1.00 81.00 158 VAL A CA 1
ATOM 1247 C C . VAL A 1 158 ? 10.677 6.780 -30.601 1.00 81.00 158 VAL A C 1
ATOM 1249 O O . VAL A 1 158 ? 11.253 7.227 -31.583 1.00 81.00 158 VAL A O 1
ATOM 1252 N N . ASP A 1 159 ? 10.581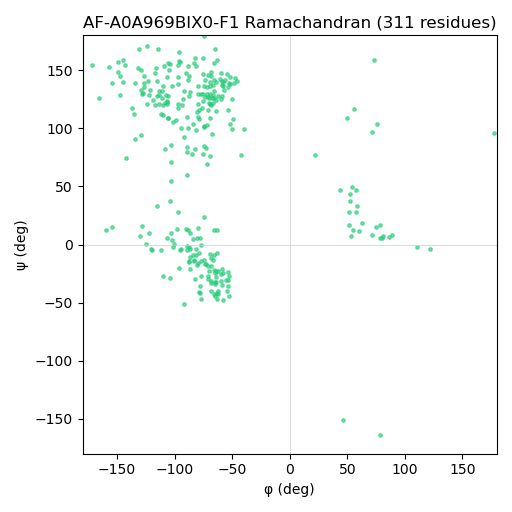 7.411 -29.438 1.00 84.12 159 ASP A N 1
ATOM 1253 C CA . ASP A 1 159 ? 11.343 8.609 -29.094 1.00 84.12 159 ASP A CA 1
ATOM 1254 C C . ASP A 1 159 ? 12.781 8.158 -28.809 1.00 84.12 159 ASP A C 1
ATOM 1256 O O . ASP A 1 159 ? 13.042 7.512 -27.786 1.00 84.12 159 ASP A O 1
ATOM 1260 N N . LEU A 1 160 ? 13.672 8.364 -29.778 1.00 88.25 160 LEU A N 1
ATOM 1261 C CA . LEU A 1 160 ? 15.061 7.932 -29.714 1.00 88.25 160 LEU A CA 1
ATOM 1262 C C . LEU A 1 160 ? 15.864 8.878 -28.831 1.00 88.25 160 LEU A C 1
ATOM 1264 O O . LEU A 1 160 ? 16.656 8.396 -28.024 1.00 88.25 160 LEU A O 1
ATOM 1268 N N . ASN A 1 161 ? 15.642 10.189 -28.932 1.00 87.75 161 ASN A N 1
ATOM 1269 C CA . ASN A 1 161 ? 16.466 11.205 -28.268 1.00 87.75 161 ASN A CA 1
ATOM 1270 C C . ASN A 1 161 ? 15.938 11.691 -26.903 1.00 87.75 161 ASN A C 1
ATOM 1272 O O . ASN A 1 161 ? 16.637 12.423 -26.203 1.00 87.75 161 ASN A O 1
ATOM 1276 N N . GLY A 1 162 ? 14.760 11.228 -26.484 1.00 81.56 162 GLY A N 1
ATOM 1277 C CA . GLY A 1 162 ? 14.148 11.528 -25.189 1.00 81.56 162 GLY A CA 1
ATOM 1278 C C . GLY A 1 162 ? 13.433 12.880 -25.124 1.00 81.56 162 GLY A C 1
ATOM 1279 O O . GLY A 1 162 ? 13.001 13.290 -24.049 1.00 81.56 162 GLY A O 1
ATOM 1280 N N . ASN A 1 163 ? 13.285 13.607 -26.233 1.00 83.69 163 ASN A N 1
ATOM 1281 C CA . ASN A 1 163 ? 12.688 14.945 -26.222 1.00 83.69 163 ASN A CA 1
ATOM 1282 C C . ASN A 1 163 ? 11.145 14.938 -26.112 1.00 83.69 163 ASN A C 1
ATOM 1284 O O . ASN A 1 163 ? 10.527 16.007 -26.089 1.00 83.69 163 ASN A O 1
ATOM 1288 N N . GLY A 1 164 ? 10.514 13.761 -26.039 1.00 81.31 164 GLY A N 1
ATOM 1289 C CA . GLY A 1 164 ? 9.062 13.594 -25.982 1.00 81.31 164 GLY A CA 1
ATOM 1290 C C . GLY A 1 164 ? 8.363 13.705 -27.340 1.00 81.31 164 GLY A C 1
ATOM 1291 O O . GLY A 1 164 ? 7.129 13.680 -27.392 1.00 81.31 164 GLY A O 1
ATOM 1292 N N . ASN A 1 165 ? 9.123 13.824 -28.426 1.00 81.19 165 ASN A N 1
ATOM 1293 C CA . ASN A 1 165 ? 8.665 13.824 -29.804 1.00 81.19 165 ASN A CA 1
ATOM 1294 C C . ASN A 1 165 ? 8.987 12.471 -30.463 1.00 81.19 165 ASN A C 1
ATOM 1296 O O . ASN A 1 165 ? 9.857 11.740 -30.016 1.00 81.19 165 ASN A O 1
ATOM 1300 N N . ILE A 1 166 ? 8.225 12.105 -31.493 1.00 84.25 166 ILE A N 1
ATOM 1301 C CA . ILE A 1 166 ? 8.476 10.901 -32.311 1.00 84.25 166 ILE A CA 1
ATOM 1302 C C . ILE A 1 166 ? 8.509 11.231 -33.806 1.00 84.25 166 ILE A C 1
ATOM 1304 O O . ILE A 1 166 ? 8.288 10.362 -34.652 1.00 84.25 166 ILE A O 1
ATOM 1308 N N . THR A 1 167 ? 8.647 12.515 -34.141 1.00 91.94 167 THR A N 1
ATOM 1309 C CA . THR A 1 167 ? 8.632 12.991 -35.526 1.00 91.94 167 THR A CA 1
ATOM 1310 C C . THR A 1 167 ? 10.018 13.303 -36.064 1.00 91.94 167 THR A C 1
ATOM 1312 O O . THR A 1 167 ? 10.112 13.821 -37.177 1.00 91.94 167 THR A O 1
ATOM 1315 N N . ASP A 1 168 ? 11.079 13.053 -35.298 1.00 91.56 168 ASP A N 1
ATOM 1316 C CA . ASP A 1 168 ? 12.426 13.374 -35.742 1.00 91.56 168 ASP A CA 1
ATOM 1317 C C . ASP A 1 168 ? 12.884 12.332 -36.770 1.00 91.56 168 ASP A C 1
ATOM 1319 O O . ASP A 1 168 ? 13.005 11.143 -36.487 1.00 91.56 168 ASP A O 1
ATOM 1323 N N . THR A 1 169 ? 13.141 12.777 -37.999 1.00 94.25 169 THR A N 1
ATOM 1324 C CA . THR A 1 169 ? 13.569 11.892 -39.097 1.00 94.25 169 THR A CA 1
ATOM 1325 C C . THR A 1 169 ? 15.084 11.696 -39.154 1.00 94.25 169 THR A C 1
ATOM 1327 O O . THR A 1 169 ? 15.580 11.010 -40.045 1.00 94.25 169 THR A O 1
ATOM 1330 N N . SER A 1 170 ? 15.821 12.367 -38.262 1.00 93.75 170 SER A N 1
ATOM 1331 C CA . SER A 1 170 ? 17.280 12.439 -38.297 1.00 93.75 170 SER A CA 1
ATOM 1332 C C . SER A 1 170 ? 17.890 12.391 -36.896 1.00 93.75 170 SER A C 1
ATOM 1334 O O . SER A 1 170 ? 18.358 13.412 -36.392 1.00 93.75 170 SER A O 1
ATOM 1336 N N . VAL A 1 171 ? 17.895 11.211 -36.276 1.00 92.19 171 VAL A N 1
ATOM 1337 C CA . VAL A 1 171 ? 18.516 10.975 -34.961 1.00 92.19 171 VAL A CA 1
ATOM 1338 C C . VAL A 1 171 ? 19.786 10.135 -35.107 1.00 92.19 171 VAL A C 1
ATOM 1340 O O . VAL A 1 171 ? 19.744 9.029 -35.635 1.00 92.19 171 VAL A O 1
ATOM 1343 N N . SER A 1 172 ? 20.918 10.669 -34.650 1.00 94.00 172 SER A N 1
ATOM 1344 C CA . SER A 1 172 ? 22.256 10.063 -34.719 1.00 94.00 172 SER A CA 1
ATOM 1345 C C . SER A 1 172 ? 22.464 8.966 -33.669 1.00 94.00 172 SER A C 1
ATOM 1347 O O . SER A 1 172 ? 22.296 9.191 -32.467 1.00 94.00 172 SER A O 1
ATOM 1349 N N . GLU A 1 173 ? 22.934 7.796 -34.103 1.00 91.06 173 GLU A N 1
ATOM 1350 C CA . GLU A 1 173 ? 23.374 6.720 -33.200 1.00 91.06 173 GLU A CA 1
ATOM 1351 C C . GLU A 1 173 ? 24.658 7.046 -32.416 1.00 91.06 173 GLU A C 1
ATOM 1353 O O . GLU A 1 173 ? 24.932 6.445 -31.373 1.00 91.06 173 GLU A O 1
ATOM 1358 N N . VAL A 1 174 ? 25.434 8.030 -32.881 1.00 91.88 174 VAL A N 1
ATOM 1359 C CA . VAL A 1 174 ? 26.720 8.405 -32.272 1.00 91.88 174 VAL A CA 1
ATOM 1360 C C . VAL A 1 174 ? 26.517 9.028 -30.893 1.00 91.88 174 VAL A C 1
ATOM 1362 O O . VAL A 1 174 ? 27.301 8.784 -29.976 1.00 91.88 174 VAL A O 1
ATOM 1365 N N . ASP A 1 175 ? 25.491 9.859 -30.740 1.00 90.62 175 ASP A N 1
ATOM 1366 C CA . ASP A 1 175 ? 25.396 10.794 -29.617 1.00 90.62 175 ASP A CA 1
ATOM 1367 C C . ASP A 1 175 ? 23.977 11.296 -29.323 1.00 90.62 175 ASP A C 1
ATOM 1369 O O . ASP A 1 175 ? 23.817 12.239 -28.548 1.00 90.62 175 ASP A O 1
ATOM 1373 N N . GLN A 1 176 ? 22.937 10.692 -29.903 1.00 91.50 176 GLN A N 1
ATOM 1374 C CA . GLN A 1 176 ? 21.558 11.129 -29.660 1.00 91.50 176 GLN A CA 1
ATOM 1375 C C . GLN A 1 176 ? 20.632 10.020 -29.165 1.00 91.50 176 GLN A C 1
ATOM 1377 O O . GLN A 1 176 ? 19.469 10.295 -28.901 1.00 91.50 176 GLN A O 1
ATOM 1382 N N . ILE A 1 177 ? 21.108 8.787 -28.978 1.00 90.62 177 ILE A N 1
ATOM 1383 C CA . ILE A 1 177 ? 20.260 7.710 -28.453 1.00 90.62 177 ILE A CA 1
ATOM 1384 C C . ILE A 1 177 ? 20.114 7.848 -26.942 1.00 90.62 177 ILE A C 1
ATOM 1386 O O . ILE A 1 177 ? 21.072 7.684 -26.189 1.00 90.62 177 ILE A O 1
ATOM 1390 N N . SER A 1 178 ? 18.898 8.096 -26.476 1.00 87.31 178 SER A N 1
ATOM 1391 C CA . SER A 1 178 ? 18.573 8.144 -25.057 1.00 87.31 178 SER A CA 1
ATOM 1392 C C . SER A 1 178 ? 18.621 6.752 -24.424 1.00 87.31 178 SER A C 1
ATOM 1394 O O . SER A 1 178 ? 18.219 5.735 -24.997 1.00 87.31 178 SER A O 1
ATOM 1396 N N . THR A 1 179 ? 19.039 6.701 -23.166 1.00 81.25 179 THR A N 1
ATOM 1397 C CA . THR A 1 179 ? 18.937 5.513 -22.305 1.00 81.25 179 THR A CA 1
ATOM 1398 C C . THR A 1 179 ? 17.508 4.961 -22.234 1.00 81.25 179 THR A C 1
ATOM 1400 O O . THR A 1 179 ? 17.318 3.749 -22.090 1.00 81.25 179 THR A O 1
ATOM 1403 N N . SER A 1 180 ? 16.498 5.829 -22.354 1.00 75.56 180 SER A N 1
ATOM 1404 C CA . SER A 1 180 ? 15.088 5.446 -22.385 1.00 75.56 180 SER A CA 1
ATOM 1405 C C . SER A 1 180 ? 14.743 4.632 -23.642 1.00 75.56 180 SER A C 1
ATOM 1407 O O . SER A 1 180 ? 14.103 3.582 -23.532 1.00 75.56 180 SER A O 1
ATOM 1409 N N . ALA A 1 181 ? 15.247 5.038 -24.813 1.00 80.00 181 ALA A N 1
ATOM 1410 C CA . ALA A 1 181 ? 15.081 4.318 -26.071 1.00 80.00 181 ALA A CA 1
ATOM 1411 C C . ALA A 1 181 ? 15.776 2.951 -26.028 1.00 80.00 181 ALA A C 1
ATOM 1413 O O . ALA A 1 181 ? 15.172 1.937 -26.385 1.00 80.00 181 ALA A O 1
ATOM 1414 N N . VAL A 1 182 ? 17.008 2.898 -25.504 1.00 80.88 182 VAL A N 1
ATOM 1415 C CA . VAL A 1 182 ? 17.759 1.642 -25.311 1.00 80.88 182 VAL A CA 1
ATOM 1416 C C . VAL A 1 182 ? 16.986 0.660 -24.431 1.00 80.88 182 VAL A C 1
ATOM 1418 O O . VAL A 1 182 ? 16.825 -0.510 -24.776 1.00 80.88 182 VAL A O 1
ATOM 1421 N N . ARG A 1 183 ? 16.456 1.129 -23.297 1.00 75.00 183 ARG A N 1
ATOM 1422 C CA . ARG A 1 183 ? 15.669 0.295 -22.379 1.00 75.00 183 ARG A CA 1
ATOM 1423 C C . ARG A 1 183 ? 14.402 -0.245 -23.040 1.00 75.00 183 ARG A C 1
ATOM 1425 O O . ARG A 1 183 ? 14.113 -1.431 -22.900 1.00 75.00 183 ARG A O 1
ATOM 1432 N N . ARG A 1 184 ? 13.690 0.580 -23.814 1.00 73.94 184 ARG A N 1
ATOM 1433 C CA . ARG A 1 184 ? 12.515 0.128 -24.575 1.00 73.94 184 ARG A CA 1
ATOM 1434 C C . ARG A 1 184 ? 12.870 -0.922 -25.622 1.00 73.94 184 ARG A C 1
ATOM 1436 O O . ARG A 1 184 ? 12.153 -1.912 -25.730 1.00 73.94 184 ARG A O 1
ATOM 1443 N N . LYS A 1 185 ? 13.987 -0.754 -26.341 1.00 76.88 185 LYS A N 1
ATOM 1444 C CA . LYS A 1 185 ? 14.503 -1.759 -27.289 1.00 76.88 185 LYS A CA 1
ATOM 1445 C C . LYS A 1 185 ? 14.782 -3.102 -26.599 1.00 76.88 185 LYS A C 1
ATOM 1447 O O . LYS A 1 185 ? 14.538 -4.149 -27.187 1.00 76.88 185 LYS A O 1
ATOM 1452 N N . LEU A 1 186 ? 15.226 -3.076 -25.341 1.00 69.06 186 LEU A N 1
ATOM 1453 C CA . LEU A 1 186 ? 15.440 -4.264 -24.504 1.00 69.06 186 LEU A CA 1
ATOM 1454 C C . LEU A 1 186 ? 14.156 -4.823 -23.856 1.00 69.06 186 LEU A C 1
ATOM 1456 O O . LEU A 1 186 ? 14.233 -5.744 -23.049 1.00 69.06 186 LEU A O 1
ATOM 1460 N N . GLY A 1 187 ? 12.975 -4.291 -24.183 1.00 63.69 187 GLY A N 1
ATOM 1461 C CA . GLY A 1 187 ? 11.704 -4.782 -23.649 1.00 63.69 187 GLY 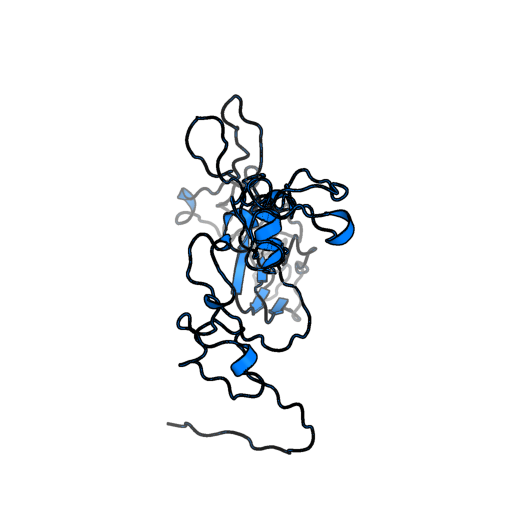A CA 1
ATOM 1462 C C . GLY A 1 187 ? 11.295 -4.183 -22.301 1.00 63.69 187 GLY A C 1
ATOM 1463 O O . GLY A 1 187 ? 10.272 -4.578 -21.741 1.00 63.69 187 GLY A O 1
ATOM 1464 N N . PHE A 1 188 ? 12.032 -3.196 -21.787 1.00 63.56 188 PHE A N 1
ATOM 1465 C CA . PHE A 1 188 ? 11.653 -2.452 -20.585 1.00 63.56 188 PHE A CA 1
ATOM 1466 C C . PHE A 1 188 ? 10.700 -1.316 -20.957 1.00 63.56 188 PHE A C 1
ATOM 1468 O O . PHE A 1 188 ? 11.092 -0.156 -21.083 1.00 63.56 188 PHE A O 1
ATOM 1475 N N . PHE A 1 189 ? 9.438 -1.673 -21.184 1.00 57.03 189 PHE A N 1
ATOM 1476 C CA . PHE A 1 189 ? 8.389 -0.723 -21.560 1.00 57.03 189 PHE A CA 1
ATOM 1477 C C . PHE A 1 189 ? 7.877 0.095 -20.372 1.00 57.03 189 PHE A C 1
ATOM 1479 O O . PHE A 1 189 ? 7.455 1.237 -20.548 1.00 57.03 189 PHE A O 1
ATOM 1486 N N . GLU A 1 190 ? 7.963 -0.462 -19.166 1.00 51.88 190 GLU A N 1
ATOM 1487 C CA . GLU A 1 190 ? 7.530 0.137 -17.909 1.00 51.88 190 GLU A CA 1
ATOM 1488 C C . GLU A 1 190 ? 8.469 -0.363 -16.804 1.00 51.88 190 GLU A C 1
ATOM 1490 O O . GLU A 1 190 ? 8.979 -1.483 -16.877 1.00 51.88 190 GLU A O 1
ATOM 1495 N N . ASN A 1 191 ? 8.750 0.492 -15.819 1.00 48.41 191 ASN A N 1
ATOM 1496 C CA . ASN A 1 191 ? 9.562 0.160 -14.652 1.00 48.41 191 ASN A CA 1
ATOM 1497 C C . ASN A 1 191 ? 9.119 -1.198 -14.084 1.00 48.41 191 ASN A C 1
ATOM 1499 O O . ASN A 1 191 ? 7.912 -1.459 -14.010 1.00 48.41 191 ASN A O 1
ATOM 1503 N N . ASN A 1 192 ? 10.055 -2.044 -13.629 1.00 47.25 192 ASN A N 1
ATOM 1504 C CA . ASN A 1 192 ? 9.630 -3.076 -12.688 1.00 47.25 192 ASN A CA 1
ATOM 1505 C C . ASN A 1 192 ? 8.924 -2.341 -11.535 1.00 47.25 192 ASN A C 1
ATOM 1507 O O . ASN A 1 192 ? 9.223 -1.184 -11.254 1.00 47.25 192 ASN A O 1
ATOM 1511 N N . PHE A 1 193 ? 7.913 -2.942 -10.923 1.00 48.69 193 PHE A N 1
ATOM 1512 C CA . PHE A 1 193 ? 7.023 -2.226 -10.005 1.00 48.69 193 PHE A CA 1
ATOM 1513 C C . PHE A 1 193 ? 7.707 -1.716 -8.710 1.00 48.69 193 PHE A C 1
ATOM 1515 O O . PHE A 1 193 ? 7.013 -1.291 -7.785 1.00 48.69 193 PHE A O 1
ATOM 1522 N N . LEU A 1 194 ? 9.045 -1.733 -8.641 1.00 49.94 194 LEU A N 1
ATOM 1523 C CA . LEU A 1 194 ? 9.840 -1.020 -7.654 1.00 49.94 194 LEU A CA 1
ATOM 1524 C C . LEU A 1 194 ? 9.699 0.487 -7.886 1.00 49.94 194 LEU A C 1
ATOM 1526 O O . LEU A 1 194 ? 9.866 1.008 -8.987 1.00 49.94 194 LEU A O 1
ATOM 1530 N N . THR A 1 195 ? 9.371 1.190 -6.816 1.00 51.88 195 THR A N 1
ATOM 1531 C CA . THR A 1 195 ? 9.223 2.641 -6.803 1.00 51.88 195 THR A CA 1
ATOM 1532 C C . THR A 1 195 ? 10.588 3.304 -6.969 1.00 51.88 195 THR A C 1
ATOM 1534 O O . THR A 1 195 ? 11.469 3.121 -6.128 1.00 51.88 195 THR A O 1
ATOM 1537 N N . SER A 1 196 ? 10.753 4.105 -8.015 1.00 54.09 196 SER A N 1
ATOM 1538 C CA . SER A 1 196 ? 11.931 4.945 -8.273 1.00 54.09 196 SER A CA 1
ATOM 1539 C C . SER A 1 196 ? 11.640 6.410 -7.950 1.00 54.09 196 SER A C 1
ATOM 1541 O O . SER A 1 196 ? 12.052 7.308 -8.673 1.00 54.09 196 SER A O 1
ATOM 1543 N N . ALA A 1 197 ? 10.874 6.647 -6.886 1.00 57.31 197 ALA A N 1
ATOM 1544 C CA . ALA A 1 197 ? 10.527 7.993 -6.466 1.00 57.31 197 ALA A CA 1
ATOM 1545 C C . ALA A 1 197 ? 11.762 8.736 -5.943 1.00 57.31 197 ALA A C 1
ATOM 1547 O O . ALA A 1 197 ? 12.645 8.125 -5.344 1.00 57.31 197 ALA A O 1
ATOM 1548 N N . ASP A 1 198 ? 11.804 10.057 -6.115 1.00 56.25 198 ASP A N 1
ATOM 1549 C CA . ASP A 1 198 ? 12.733 10.882 -5.349 1.00 56.25 198 ASP A CA 1
ATOM 1550 C C . ASP A 1 198 ? 12.244 10.941 -3.897 1.00 56.25 198 ASP A C 1
ATOM 1552 O O . ASP A 1 198 ? 11.230 11.575 -3.566 1.00 56.25 198 ASP A O 1
ATOM 1556 N N . TRP A 1 199 ? 12.915 10.163 -3.056 1.00 57.00 199 TRP A N 1
ATOM 1557 C CA . TRP A 1 199 ? 12.586 9.956 -1.652 1.00 57.00 199 TRP A CA 1
ATOM 1558 C C . TRP A 1 199 ? 13.000 11.126 -0.765 1.00 57.00 199 TRP A C 1
ATOM 1560 O O . TRP A 1 199 ? 12.549 11.199 0.378 1.00 57.00 199 TRP A O 1
ATOM 1570 N N . VAL A 1 200 ? 13.833 12.023 -1.294 1.00 55.62 200 VAL A N 1
ATOM 1571 C CA . VAL A 1 200 ? 14.488 13.110 -0.574 1.00 55.62 200 VAL A CA 1
ATOM 1572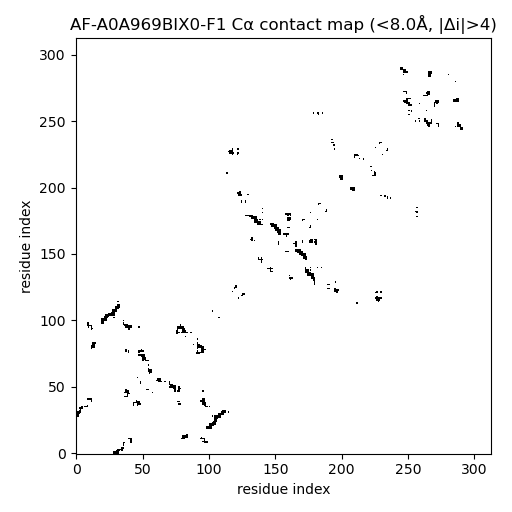 C C . VAL A 1 200 ? 14.120 14.439 -1.239 1.00 55.62 200 VAL A C 1
ATOM 1574 O O . VAL A 1 200 ? 13.993 14.531 -2.454 1.00 55.62 200 VAL A O 1
ATOM 1577 N N . GLU A 1 201 ? 13.891 15.489 -0.452 1.00 53.69 201 GLU A N 1
ATOM 1578 C CA . GLU A 1 201 ? 13.707 16.840 -0.996 1.00 53.69 201 GLU A CA 1
ATOM 1579 C C . GLU A 1 201 ? 15.063 17.382 -1.502 1.00 53.69 201 GLU A C 1
ATOM 1581 O O . GLU A 1 201 ? 16.028 17.404 -0.733 1.00 53.69 201 GLU A O 1
ATOM 1586 N N . PRO A 1 202 ? 15.172 17.900 -2.743 1.00 50.00 202 PRO A N 1
ATOM 1587 C CA . PRO A 1 202 ? 16.448 18.378 -3.294 1.00 50.00 202 PRO A CA 1
ATOM 1588 C C . PRO A 1 202 ? 17.041 19.604 -2.576 1.00 50.00 202 PRO A C 1
ATOM 1590 O O . PRO A 1 202 ? 18.162 20.024 -2.868 1.00 50.00 202 PRO A O 1
ATOM 1593 N N . SER A 1 203 ? 16.298 20.240 -1.666 1.00 50.03 203 SER A N 1
ATOM 1594 C CA . SER A 1 203 ? 16.649 21.537 -1.089 1.00 50.03 203 SER A CA 1
ATOM 1595 C C . SER A 1 203 ? 17.507 21.432 0.176 1.00 50.03 203 SER A C 1
ATOM 1597 O O . SER A 1 203 ? 17.107 21.925 1.224 1.00 50.03 203 SER A O 1
ATOM 1599 N N . GLY A 1 204 ? 18.690 20.815 0.083 1.00 46.38 204 GLY A N 1
ATOM 1600 C CA . GLY A 1 204 ? 19.883 21.110 0.904 1.00 46.38 204 GLY A CA 1
ATOM 1601 C C . GLY A 1 204 ? 19.789 21.125 2.444 1.00 46.38 204 GLY A C 1
ATOM 1602 O O . GLY A 1 204 ? 20.761 21.513 3.091 1.00 46.38 204 GLY A O 1
ATOM 1603 N N . ALA A 1 205 ? 18.676 20.724 3.051 1.00 47.44 205 ALA A N 1
ATOM 1604 C CA . ALA A 1 205 ? 18.448 20.748 4.488 1.00 47.44 205 ALA A CA 1
ATOM 1605 C C . ALA A 1 205 ? 17.953 19.369 4.933 1.00 47.44 205 ALA A C 1
ATOM 1607 O O . ALA A 1 205 ? 16.766 19.098 4.870 1.00 47.44 205 ALA A O 1
ATOM 1608 N N . ILE A 1 206 ? 18.903 18.537 5.372 1.00 44.41 206 ILE A N 1
ATOM 1609 C CA . ILE A 1 206 ? 18.747 17.238 6.051 1.00 44.41 206 ILE A CA 1
ATOM 1610 C C . ILE A 1 206 ? 17.781 16.257 5.361 1.00 44.41 206 ILE A C 1
ATOM 1612 O O . ILE A 1 206 ? 16.566 16.402 5.458 1.00 44.41 206 ILE A O 1
ATOM 1616 N N . ASP A 1 207 ? 18.375 15.205 4.779 1.00 47.00 207 ASP A N 1
ATOM 1617 C CA . ASP A 1 207 ? 17.782 13.975 4.227 1.00 47.00 207 ASP A CA 1
ATOM 1618 C C . ASP A 1 207 ? 16.665 13.384 5.104 1.00 47.00 207 ASP A C 1
ATOM 1620 O O . ASP A 1 207 ? 16.850 12.405 5.829 1.00 47.00 207 ASP A O 1
ATOM 1624 N N . SER A 1 208 ? 15.484 13.980 5.053 1.00 46.12 208 SER A N 1
ATOM 1625 C CA . SER A 1 208 ? 14.286 13.395 5.628 1.00 46.12 208 SER A CA 1
ATOM 1626 C C . SER A 1 208 ? 13.565 12.714 4.476 1.00 46.12 208 SER A C 1
ATOM 1628 O O . SER A 1 208 ? 13.242 13.389 3.492 1.00 46.12 208 SER A O 1
ATOM 1630 N N . PRO A 1 209 ? 13.322 11.392 4.557 1.00 52.94 209 PRO A N 1
ATOM 1631 C CA . PRO A 1 209 ? 12.351 10.759 3.681 1.00 52.94 209 PRO A CA 1
ATOM 1632 C C . PRO A 1 209 ? 11.078 11.602 3.693 1.00 52.94 209 PRO A C 1
ATOM 1634 O O . PRO A 1 209 ? 10.730 12.125 4.752 1.00 52.94 209 PRO A O 1
ATOM 1637 N N . LYS A 1 210 ? 10.381 11.738 2.561 1.00 57.03 210 LYS A N 1
ATOM 1638 C CA . LYS A 1 210 ? 9.049 12.371 2.532 1.00 57.03 210 LYS A CA 1
ATOM 1639 C C . LYS A 1 210 ? 8.156 11.741 3.616 1.00 57.03 210 LYS A C 1
ATOM 1641 O O . LYS A 1 210 ? 7.640 10.638 3.424 1.00 57.03 210 LYS A O 1
ATOM 1646 N N . ASP A 1 211 ? 8.027 12.417 4.757 1.00 50.16 211 ASP A N 1
ATOM 1647 C CA . ASP A 1 211 ? 7.420 11.898 5.988 1.00 50.16 211 ASP A CA 1
ATOM 1648 C C . ASP A 1 211 ? 5.941 12.310 6.101 1.00 50.16 211 ASP A C 1
ATOM 1650 O O . ASP A 1 211 ? 5.465 13.247 5.460 1.00 50.16 211 ASP A O 1
ATOM 1654 N N . PHE A 1 212 ? 5.187 11.557 6.897 1.00 53.66 212 PHE A N 1
ATOM 1655 C CA . PHE A 1 212 ? 3.749 11.662 7.122 1.00 53.66 212 PHE A CA 1
ATOM 1656 C C . PHE A 1 212 ? 3.367 12.616 8.256 1.00 53.66 212 PHE A C 1
ATOM 1658 O O . PHE A 1 212 ? 2.211 12.586 8.695 1.00 53.66 212 PHE A O 1
ATOM 1665 N N . ASP A 1 213 ? 4.294 13.434 8.752 1.00 51.47 213 ASP A N 1
ATOM 1666 C CA . ASP A 1 213 ? 3.989 14.351 9.839 1.00 51.47 213 ASP A CA 1
ATOM 1667 C C . ASP A 1 213 ? 3.242 15.595 9.332 1.00 51.47 213 ASP A C 1
ATOM 1669 O O . ASP A 1 213 ? 3.777 16.474 8.657 1.00 51.47 213 ASP A O 1
ATOM 1673 N N . THR A 1 214 ? 1.952 15.666 9.659 1.00 49.88 214 THR A N 1
ATOM 1674 C CA . THR A 1 214 ? 1.113 16.851 9.434 1.00 49.88 214 THR A CA 1
ATOM 1675 C C . THR A 1 214 ? 1.334 17.941 10.488 1.00 49.88 214 THR A C 1
ATOM 1677 O O . THR A 1 214 ? 0.772 19.031 10.369 1.00 49.88 214 THR A O 1
ATOM 1680 N N . SER A 1 215 ? 2.105 17.664 11.542 1.00 48.00 215 SER A N 1
ATOM 1681 C CA . SER A 1 215 ? 2.365 18.592 12.637 1.00 48.00 215 SER A CA 1
ATOM 1682 C C . SER A 1 215 ? 3.586 19.469 12.342 1.00 48.00 215 SER A C 1
ATOM 1684 O O . SER A 1 215 ? 4.676 19.297 12.861 1.00 48.00 215 SER A O 1
ATOM 1686 N N . SER A 1 216 ? 3.334 20.497 11.528 1.00 46.91 216 SER A N 1
ATOM 1687 C CA . SER A 1 216 ? 4.265 21.575 11.156 1.00 46.91 216 SER A CA 1
ATOM 1688 C C . SER A 1 216 ? 5.401 21.141 10.219 1.00 46.91 216 SER A C 1
ATOM 1690 O O . SER A 1 216 ? 6.450 20.714 10.700 1.00 46.91 216 SER A O 1
ATOM 1692 N N . PRO A 1 217 ? 5.278 21.339 8.887 1.00 50.50 217 PRO A N 1
ATOM 1693 C CA . PRO A 1 217 ? 6.478 21.371 8.055 1.00 50.50 217 PRO A CA 1
ATOM 1694 C C . PRO A 1 217 ? 7.472 22.382 8.658 1.00 50.50 217 PRO A C 1
ATOM 1696 O O . PRO A 1 217 ? 7.043 23.427 9.171 1.00 50.50 217 PRO A O 1
ATOM 1699 N N . PRO A 1 218 ? 8.789 22.123 8.599 1.00 45.72 218 PRO A N 1
ATOM 1700 C CA . PRO A 1 218 ? 9.775 23.158 8.863 1.00 45.72 218 PRO A CA 1
ATOM 1701 C C . PRO A 1 218 ? 9.421 24.420 8.054 1.00 45.72 218 PRO A C 1
ATOM 1703 O O . PRO A 1 218 ? 8.991 24.295 6.900 1.00 45.72 218 PRO A O 1
ATOM 1706 N N . PRO A 1 219 ? 9.556 25.634 8.621 1.00 41.06 219 PRO A N 1
ATOM 1707 C CA . PRO A 1 219 ? 9.182 26.857 7.922 1.00 41.06 219 PRO A CA 1
ATOM 1708 C C . PRO A 1 219 ? 9.876 26.936 6.555 1.00 41.06 219 PRO A C 1
ATOM 1710 O O . PRO A 1 219 ? 11.099 27.021 6.490 1.00 41.06 219 PRO A O 1
ATOM 1713 N N . GLY A 1 220 ? 9.093 26.915 5.472 1.00 47.47 220 GLY A N 1
ATOM 1714 C CA . GLY A 1 220 ? 9.594 27.050 4.100 1.00 47.47 220 GLY A CA 1
ATOM 1715 C C . GLY A 1 220 ? 9.527 25.799 3.220 1.00 47.47 220 GLY A C 1
ATOM 1716 O O . GLY A 1 220 ? 9.863 25.915 2.045 1.00 47.47 220 GLY A O 1
ATOM 1717 N N . LEU A 1 221 ? 9.061 24.648 3.724 1.00 45.75 221 LEU A N 1
ATOM 1718 C CA . LEU A 1 221 ? 8.858 23.445 2.903 1.00 45.75 221 LEU A CA 1
ATOM 1719 C C . LEU A 1 221 ? 7.372 23.229 2.546 1.00 45.75 221 LEU A C 1
ATOM 1721 O O . LEU A 1 221 ? 6.506 23.395 3.413 1.00 45.75 221 LEU A O 1
ATOM 1725 N N . PRO A 1 222 ? 7.043 22.870 1.287 1.00 47.44 222 PRO A N 1
ATOM 1726 C CA . PRO A 1 222 ? 5.689 22.473 0.919 1.00 47.44 222 PRO A CA 1
ATOM 1727 C C . PRO A 1 222 ? 5.292 21.185 1.656 1.00 47.44 222 PRO A C 1
ATOM 1729 O O . PRO A 1 222 ? 6.083 20.258 1.797 1.00 47.44 222 PRO A O 1
ATOM 1732 N N . THR A 1 223 ? 4.043 21.109 2.116 1.00 52.06 223 THR A N 1
ATOM 1733 C CA . THR A 1 223 ? 3.438 19.897 2.691 1.00 52.06 223 THR A CA 1
ATOM 1734 C C . THR A 1 223 ? 3.229 18.840 1.606 1.00 52.06 223 THR A C 1
ATOM 1736 O O . THR A 1 223 ? 2.115 18.633 1.123 1.00 52.06 223 THR A O 1
ATOM 1739 N N . ILE A 1 224 ? 4.296 18.166 1.187 1.00 49.78 224 ILE A N 1
ATOM 1740 C CA . ILE A 1 224 ? 4.195 17.034 0.266 1.00 49.78 224 ILE A CA 1
ATOM 1741 C C . ILE A 1 224 ? 4.084 15.761 1.101 1.00 49.78 224 ILE A C 1
ATOM 1743 O O . ILE A 1 224 ? 5.074 15.163 1.509 1.00 49.78 224 ILE A O 1
ATOM 1747 N N . GLN A 1 225 ? 2.847 15.346 1.372 1.00 53.31 225 GLN A N 1
ATOM 1748 C CA . GLN A 1 225 ? 2.580 14.083 2.054 1.00 53.31 225 GLN A CA 1
ATOM 1749 C C . GLN A 1 225 ? 2.901 12.904 1.117 1.00 53.31 225 GLN A C 1
ATOM 1751 O O . GLN A 1 225 ? 2.236 12.727 0.096 1.00 53.31 225 GLN A O 1
ATOM 1756 N N . GLY A 1 226 ? 3.897 12.082 1.468 1.00 56.38 226 GLY A N 1
ATOM 1757 C CA . GLY A 1 226 ? 4.258 10.858 0.735 1.00 56.38 226 GLY A CA 1
ATOM 1758 C C . GLY A 1 226 ? 3.158 9.784 0.764 1.00 56.38 226 GLY A C 1
ATOM 1759 O O . GLY A 1 226 ? 2.150 9.903 1.460 1.00 56.38 226 GLY A O 1
ATOM 1760 N N . SER A 1 227 ? 3.261 8.738 -0.058 1.00 59.16 227 SER A N 1
ATOM 1761 C CA . SER A 1 227 ? 2.334 7.586 -0.060 1.00 59.16 227 SER A CA 1
ATOM 1762 C C . SER A 1 227 ? 2.784 6.529 0.946 1.00 59.16 227 SER A C 1
ATOM 1764 O O . SER A 1 227 ? 3.938 6.107 0.902 1.00 59.16 227 SER A O 1
ATOM 1766 N N . SER A 1 228 ? 1.885 6.022 1.803 1.00 62.28 228 SER A N 1
ATOM 1767 C CA . SER A 1 228 ? 2.228 4.954 2.764 1.00 62.28 228 SER A CA 1
ATOM 1768 C C . SER A 1 228 ? 2.584 3.631 2.080 1.00 62.28 228 SER A C 1
ATOM 1770 O O . SER A 1 228 ? 3.285 2.816 2.671 1.00 62.28 228 SER A O 1
ATOM 1772 N N . TYR A 1 229 ? 2.141 3.422 0.837 1.00 60.66 229 TYR A N 1
ATOM 1773 C CA . TYR A 1 229 ? 2.509 2.256 0.028 1.00 60.66 229 TYR A CA 1
ATOM 1774 C C . TYR A 1 229 ? 3.896 2.387 -0.592 1.00 60.66 229 TYR A C 1
ATOM 1776 O O . TYR A 1 229 ? 4.646 1.415 -0.600 1.00 60.66 229 TYR A O 1
ATOM 1784 N N . VAL A 1 230 ? 4.232 3.584 -1.084 1.00 58.41 230 VAL A N 1
ATOM 1785 C CA . VAL A 1 230 ? 5.562 3.856 -1.637 1.00 58.41 230 VAL A CA 1
ATOM 1786 C C . VAL A 1 230 ? 6.575 3.703 -0.509 1.00 58.41 230 VAL A C 1
ATOM 1788 O O . VAL A 1 230 ? 7.481 2.895 -0.644 1.00 58.41 230 VAL A O 1
ATOM 1791 N N . ASN A 1 231 ? 6.306 4.294 0.662 1.00 55.12 231 ASN A N 1
ATOM 1792 C CA . ASN A 1 231 ? 7.242 4.337 1.787 1.00 55.12 231 ASN A CA 1
ATOM 1793 C C . ASN A 1 231 ? 7.477 3.026 2.557 1.00 55.12 231 ASN A C 1
ATOM 1795 O O . ASN A 1 231 ? 8.473 2.924 3.267 1.00 55.12 231 ASN A O 1
ATOM 1799 N N . ASN A 1 232 ? 6.612 2.018 2.418 1.00 53.66 232 ASN A N 1
ATOM 1800 C CA . ASN A 1 232 ? 6.764 0.738 3.125 1.00 53.66 232 ASN A CA 1
ATOM 1801 C C . ASN A 1 232 ? 7.307 -0.400 2.244 1.00 53.66 232 ASN A C 1
ATOM 1803 O O . ASN A 1 232 ? 7.266 -1.547 2.675 1.00 53.66 232 ASN A O 1
ATOM 1807 N N . PHE A 1 233 ? 7.779 -0.125 1.018 1.00 48.75 233 PHE A N 1
ATOM 1808 C CA . PHE A 1 233 ? 8.265 -1.136 0.053 1.00 48.75 233 PHE A CA 1
ATOM 1809 C C . PHE A 1 233 ? 7.266 -2.263 -0.272 1.00 48.75 233 PHE A C 1
ATOM 1811 O O . PHE A 1 233 ? 7.613 -3.269 -0.888 1.00 48.75 233 PHE A O 1
ATOM 1818 N N . VAL A 1 234 ? 6.003 -2.103 0.119 1.00 49.19 234 VAL A N 1
ATOM 1819 C CA . VAL A 1 234 ? 4.930 -3.064 -0.117 1.00 49.19 234 VAL A CA 1
ATOM 1820 C C . VAL A 1 234 ? 4.031 -2.441 -1.167 1.00 49.19 234 VAL A C 1
ATOM 1822 O O . VAL A 1 234 ? 3.015 -1.850 -0.836 1.00 49.19 234 VAL A O 1
ATOM 1825 N N . THR A 1 235 ? 4.384 -2.546 -2.444 1.00 49.09 235 THR A N 1
ATOM 1826 C CA . THR A 1 235 ? 3.474 -2.216 -3.549 1.00 49.09 235 THR A CA 1
ATOM 1827 C C . THR A 1 235 ? 2.931 -3.505 -4.163 1.00 49.09 235 THR A C 1
ATOM 1829 O O . THR A 1 235 ? 3.458 -3.990 -5.162 1.00 49.09 235 THR A O 1
ATOM 1832 N N . PRO A 1 236 ? 1.845 -4.102 -3.631 1.00 46.44 236 PRO A N 1
ATOM 1833 C CA . PRO A 1 236 ? 1.151 -5.153 -4.352 1.00 46.44 236 PRO A CA 1
ATOM 1834 C C . PRO A 1 236 ? 0.336 -4.500 -5.474 1.00 46.44 236 PRO A C 1
ATOM 1836 O O . PRO A 1 236 ? -0.881 -4.338 -5.371 1.00 46.44 236 PRO A O 1
ATOM 1839 N N . ILE A 1 237 ? 0.997 -4.114 -6.568 1.00 46.97 237 ILE A N 1
ATOM 1840 C CA . ILE A 1 237 ? 0.304 -3.856 -7.832 1.00 46.97 237 ILE A CA 1
ATOM 1841 C C . ILE A 1 237 ? -0.056 -5.232 -8.401 1.00 46.97 237 ILE A C 1
ATOM 1843 O O . ILE A 1 237 ? 0.687 -5.846 -9.159 1.00 46.97 237 ILE A O 1
ATOM 1847 N N . GLN A 1 238 ? -1.192 -5.768 -7.956 1.00 41.56 238 GLN A N 1
ATOM 1848 C CA . GLN A 1 238 ? -1.700 -7.049 -8.435 1.00 41.56 238 GLN A CA 1
ATOM 1849 C C . GLN A 1 238 ? -2.402 -6.861 -9.782 1.00 41.56 238 GLN A C 1
ATOM 1851 O O . GLN A 1 238 ? -3.520 -6.346 -9.841 1.00 41.56 238 GLN A O 1
ATOM 1856 N N . ARG A 1 239 ? -1.798 -7.358 -10.865 1.00 39.06 239 ARG A N 1
ATOM 1857 C CA . ARG A 1 239 ? -2.528 -7.632 -12.108 1.00 39.06 239 ARG A CA 1
ATOM 1858 C C . ARG A 1 239 ? -3.181 -9.011 -11.982 1.00 39.06 239 ARG A C 1
ATOM 1860 O O . ARG A 1 239 ? -2.500 -10.024 -12.049 1.00 39.06 239 ARG A O 1
ATOM 1867 N N . ARG A 1 240 ? -4.497 -9.060 -11.751 1.00 37.09 240 ARG A N 1
ATOM 1868 C CA . ARG A 1 240 ? -5.247 -10.322 -11.599 1.00 37.09 240 ARG A CA 1
ATOM 1869 C C . ARG A 1 240 ? -5.735 -10.828 -12.955 1.00 37.09 240 ARG A C 1
ATOM 1871 O O . ARG A 1 240 ? -6.742 -10.342 -13.462 1.00 37.09 240 ARG A O 1
ATOM 1878 N N . VAL A 1 241 ? -5.021 -11.794 -13.523 1.00 42.66 241 VAL A N 1
ATOM 1879 C CA . VAL A 1 241 ? -5.417 -12.591 -14.697 1.00 42.66 241 VAL A CA 1
ATOM 1880 C C . VAL A 1 241 ? -4.924 -14.027 -14.496 1.00 42.66 241 VAL A C 1
ATOM 1882 O O . VAL A 1 241 ? -3.953 -14.221 -13.772 1.00 42.66 241 VAL A O 1
ATOM 1885 N N . ASN A 1 242 ? -5.556 -15.027 -15.115 1.00 43.28 242 ASN A N 1
ATOM 1886 C CA . ASN A 1 242 ? -4.927 -16.347 -15.238 1.00 43.28 242 ASN A CA 1
ATOM 1887 C C . ASN A 1 242 ? -3.761 -16.218 -16.223 1.00 43.28 242 ASN A C 1
ATOM 1889 O O . ASN A 1 242 ? -3.975 -15.800 -17.363 1.00 43.28 242 ASN A O 1
ATOM 1893 N N . PHE A 1 243 ? -2.547 -16.546 -15.790 1.00 47.75 243 PHE A N 1
ATOM 1894 C CA . PHE A 1 243 ? -1.352 -16.521 -16.627 1.00 47.75 243 PHE A CA 1
ATOM 1895 C C . PHE A 1 243 ? -0.596 -17.845 -16.511 1.00 47.75 243 PHE A C 1
ATOM 1897 O O . PHE A 1 243 ? -0.657 -18.514 -15.482 1.00 47.75 243 PHE A O 1
ATOM 1904 N N . ASN A 1 244 ? 0.089 -18.225 -17.587 1.00 51.25 244 ASN A N 1
ATOM 1905 C CA . ASN A 1 244 ? 1.008 -19.360 -17.580 1.00 51.25 244 ASN A CA 1
ATOM 1906 C C . ASN A 1 244 ? 2.296 -18.956 -16.853 1.00 51.25 244 ASN A C 1
ATOM 1908 O O . ASN A 1 244 ? 2.705 -17.802 -16.953 1.00 51.25 244 ASN A O 1
ATOM 1912 N N . GLU A 1 245 ? 2.944 -19.889 -16.157 1.00 51.03 245 GLU A N 1
ATOM 1913 C CA . GLU A 1 245 ? 4.242 -19.647 -15.521 1.00 51.03 245 GLU A CA 1
ATOM 1914 C C . GLU A 1 245 ? 5.275 -19.183 -16.566 1.00 51.03 245 GLU A C 1
ATOM 1916 O O . GLU A 1 245 ? 5.372 -19.749 -17.659 1.00 51.03 245 GLU A O 1
ATOM 1921 N N . TYR A 1 246 ? 6.024 -18.123 -16.248 1.00 55.91 246 TYR A N 1
ATOM 1922 C CA . TYR A 1 246 ? 7.040 -17.561 -17.136 1.00 55.91 246 TYR A CA 1
ATOM 1923 C C . TYR A 1 246 ? 8.432 -17.915 -16.619 1.00 55.91 246 TYR A C 1
ATOM 1925 O O . TYR A 1 246 ? 8.797 -17.553 -15.501 1.00 55.91 246 TYR A O 1
ATOM 1933 N N . LEU A 1 247 ? 9.230 -18.570 -17.460 1.00 63.41 247 LEU A N 1
ATOM 1934 C CA . LEU A 1 247 ? 10.671 -18.662 -17.265 1.00 63.41 247 LEU A CA 1
ATOM 1935 C C . LEU A 1 247 ? 11.304 -17.349 -17.739 1.00 63.41 247 LEU A C 1
ATOM 1937 O O . LEU A 1 247 ? 11.140 -16.966 -18.898 1.00 63.41 247 LEU A O 1
ATOM 1941 N N . MET A 1 248 ? 11.998 -16.651 -16.843 1.00 65.50 248 MET A N 1
ATOM 1942 C CA . MET A 1 248 ? 12.590 -15.342 -17.128 1.00 65.50 248 MET A CA 1
ATOM 1943 C C . MET A 1 248 ? 14.108 -15.443 -17.278 1.00 65.50 248 MET A C 1
ATOM 1945 O O . MET A 1 248 ? 14.764 -16.196 -16.565 1.00 65.50 248 MET A O 1
ATOM 1949 N N . GLU A 1 249 ? 14.675 -14.651 -18.183 1.00 73.44 249 GLU A N 1
ATOM 1950 C CA . GLU A 1 249 ? 16.120 -14.434 -18.257 1.00 73.44 249 GLU A CA 1
ATOM 1951 C C . GLU A 1 249 ? 16.519 -13.240 -17.383 1.00 73.44 249 GLU A C 1
ATOM 1953 O O . GLU A 1 249 ? 15.776 -12.267 -17.249 1.00 73.44 249 GLU A O 1
ATOM 1958 N N . VAL A 1 250 ? 17.719 -13.289 -16.814 1.00 73.44 250 VAL A N 1
ATOM 1959 C CA . VAL A 1 250 ? 18.337 -12.190 -16.071 1.00 73.44 250 VAL A CA 1
ATOM 1960 C C . VAL A 1 250 ? 19.617 -11.735 -16.769 1.00 73.44 250 VAL A C 1
ATOM 1962 O O . VAL A 1 250 ? 20.331 -12.544 -17.360 1.00 73.44 250 VAL A O 1
ATOM 1965 N N . CYS A 1 251 ? 19.928 -10.440 -16.678 1.00 78.75 251 CYS A N 1
ATOM 1966 C CA . CYS A 1 251 ? 21.232 -9.893 -17.043 1.00 78.75 251 CYS A CA 1
ATOM 1967 C C . CYS A 1 251 ? 21.929 -9.362 -15.777 1.00 78.75 251 CYS A C 1
ATOM 1969 O O . CYS A 1 251 ? 21.383 -8.470 -15.123 1.00 78.75 251 CYS A O 1
ATOM 1971 N N . PRO A 1 252 ? 23.126 -9.860 -15.418 1.00 78.81 252 PRO A N 1
ATOM 1972 C CA . PRO A 1 252 ? 23.811 -9.451 -14.191 1.00 78.81 252 PRO A CA 1
ATOM 1973 C C . PRO A 1 252 ? 24.574 -8.117 -14.310 1.00 78.81 252 PRO A C 1
ATOM 1975 O O . PRO A 1 252 ? 25.147 -7.656 -13.324 1.00 78.81 252 PRO A O 1
ATOM 1978 N N . LYS A 1 253 ? 24.630 -7.491 -15.495 1.00 76.50 253 LYS A N 1
ATOM 1979 C CA . LYS A 1 253 ? 25.359 -6.229 -15.695 1.00 76.50 253 LYS A CA 1
ATOM 1980 C C . LYS A 1 253 ? 24.606 -5.045 -15.084 1.00 76.50 253 LYS A C 1
ATOM 1982 O O . LYS A 1 253 ? 23.404 -4.879 -15.285 1.00 76.50 253 LYS A O 1
ATOM 1987 N N . ILE A 1 254 ? 25.345 -4.177 -14.396 1.00 70.06 254 ILE A N 1
ATOM 1988 C CA . ILE A 1 254 ? 24.846 -2.906 -13.863 1.00 70.06 254 ILE A CA 1
ATOM 1989 C C . ILE A 1 254 ? 25.645 -1.775 -14.523 1.00 70.06 254 ILE A C 1
ATOM 1991 O O . ILE A 1 254 ? 26.871 -1.778 -14.404 1.00 70.06 254 ILE A O 1
ATOM 1995 N N . PRO A 1 255 ? 24.995 -0.797 -15.182 1.00 67.75 255 PRO A N 1
ATOM 1996 C CA . PRO A 1 255 ? 23.544 -0.634 -15.364 1.00 67.75 255 PRO A CA 1
ATOM 1997 C C . PRO A 1 255 ? 22.954 -1.494 -16.506 1.00 67.75 255 PRO A C 1
ATOM 1999 O O . PRO A 1 255 ? 23.629 -1.785 -17.489 1.00 67.75 255 PRO A O 1
ATOM 2002 N N . VAL A 1 256 ? 21.662 -1.845 -16.420 1.00 66.69 256 VAL A N 1
ATOM 2003 C CA . VAL A 1 256 ? 20.982 -2.807 -17.329 1.00 66.69 256 VAL A CA 1
ATOM 2004 C C . VAL A 1 256 ? 21.018 -2.445 -18.824 1.00 66.69 256 VAL A C 1
ATOM 2006 O O . VAL A 1 256 ? 20.951 -3.320 -19.677 1.00 66.69 256 VAL A O 1
ATOM 2009 N N . HIS A 1 257 ? 21.167 -1.165 -19.179 1.00 70.06 257 HIS A N 1
ATOM 2010 C CA . HIS A 1 257 ? 21.267 -0.745 -20.586 1.00 70.06 257 HIS A CA 1
ATOM 2011 C C . HIS A 1 257 ? 22.582 -1.182 -21.260 1.00 70.06 257 HIS A C 1
ATOM 2013 O O . HIS A 1 257 ? 22.728 -1.037 -22.467 1.00 70.06 257 HIS A O 1
ATOM 2019 N N . THR A 1 258 ? 23.535 -1.722 -20.493 1.00 80.06 258 THR A N 1
ATOM 2020 C CA . THR A 1 258 ? 24.790 -2.302 -21.002 1.00 80.06 258 THR A CA 1
ATOM 2021 C C . THR A 1 258 ? 24.656 -3.774 -21.406 1.00 80.06 258 THR A C 1
ATOM 2023 O O . THR A 1 258 ? 25.615 -4.378 -21.895 1.00 80.06 258 THR A O 1
ATOM 2026 N N . CYS A 1 259 ? 23.484 -4.372 -21.187 1.00 81.81 259 CYS A N 1
ATOM 2027 C CA . CYS A 1 259 ? 23.199 -5.748 -21.560 1.00 81.81 259 CYS A CA 1
ATOM 2028 C C . CYS A 1 259 ? 23.012 -5.871 -23.075 1.00 81.81 259 CYS A C 1
ATOM 2030 O O . CYS A 1 259 ? 22.182 -5.195 -23.680 1.00 81.81 259 CYS A O 1
ATOM 2032 N N . THR A 1 260 ? 23.756 -6.788 -23.677 1.00 81.69 260 THR A N 1
ATOM 2033 C CA . THR A 1 260 ? 23.603 -7.239 -25.063 1.00 81.69 260 THR A CA 1
ATOM 2034 C C . THR A 1 260 ? 22.756 -8.518 -25.102 1.00 81.69 260 THR A C 1
ATOM 2036 O O . THR A 1 260 ? 22.596 -9.167 -24.064 1.00 81.69 260 THR A O 1
ATOM 2039 N N . PRO A 1 261 ? 22.245 -8.957 -26.270 1.00 77.94 261 PRO A N 1
ATOM 2040 C CA . PRO A 1 261 ? 21.506 -10.220 -26.384 1.00 77.94 261 PRO A CA 1
ATOM 2041 C C . PRO A 1 261 ? 22.249 -11.444 -25.823 1.00 77.94 261 PRO A C 1
ATOM 2043 O O . PRO A 1 261 ? 21.619 -12.395 -25.364 1.00 77.94 261 PRO A O 1
ATOM 2046 N N . ALA A 1 262 ? 23.585 -11.426 -25.811 1.00 81.44 262 ALA A N 1
ATOM 2047 C CA . ALA A 1 262 ? 24.395 -12.507 -25.258 1.00 81.44 262 ALA A CA 1
ATOM 2048 C C . ALA A 1 262 ? 24.329 -12.590 -23.721 1.00 81.44 262 ALA A C 1
ATOM 2050 O O . ALA A 1 262 ? 24.443 -13.687 -23.183 1.00 81.44 262 ALA A O 1
ATOM 2051 N N . ASP A 1 263 ? 24.073 -11.477 -23.028 1.00 82.06 263 ASP A N 1
ATOM 2052 C CA . ASP A 1 263 ? 24.196 -11.367 -21.566 1.00 82.06 263 ASP A CA 1
ATOM 2053 C C . ASP A 1 263 ? 22.970 -11.865 -20.781 1.00 82.06 263 ASP A C 1
ATOM 2055 O O . ASP A 1 263 ? 23.049 -12.059 -19.568 1.00 82.06 263 ASP A O 1
ATOM 2059 N N . TRP A 1 264 ? 21.835 -12.062 -21.453 1.00 80.56 264 TRP A N 1
ATOM 2060 C CA . TRP A 1 264 ? 20.592 -12.543 -20.841 1.00 80.56 264 TRP A CA 1
ATOM 2061 C C . TRP A 1 264 ? 20.618 -14.059 -20.645 1.00 80.56 264 TRP A C 1
ATOM 2063 O O . TRP A 1 264 ? 20.944 -14.786 -21.578 1.00 80.56 264 TRP A O 1
ATOM 2073 N N . SER A 1 265 ? 20.302 -14.570 -19.456 1.00 84.19 265 SER A N 1
ATOM 2074 C CA . SER A 1 265 ? 20.215 -16.021 -19.230 1.00 84.19 265 SER A CA 1
ATOM 2075 C C . SER A 1 265 ? 19.339 -16.398 -18.040 1.00 84.19 265 SER A C 1
ATOM 2077 O O . SER A 1 265 ? 19.213 -15.628 -17.094 1.00 84.19 265 SER A O 1
ATOM 2079 N N . VAL A 1 266 ? 18.739 -17.588 -18.054 1.00 74.00 266 VAL A N 1
ATOM 2080 C CA . VAL A 1 266 ? 17.844 -18.080 -16.983 1.00 74.00 266 VAL A CA 1
ATOM 2081 C C . VAL A 1 266 ? 18.586 -18.499 -15.708 1.00 74.00 266 VAL A C 1
ATOM 2083 O O . VAL A 1 266 ? 17.978 -18.706 -14.659 1.00 74.00 266 VAL A O 1
ATOM 2086 N N . ASP A 1 267 ? 19.906 -18.635 -15.787 1.00 75.31 267 ASP A N 1
ATOM 2087 C CA . ASP A 1 267 ? 20.785 -19.075 -14.704 1.00 75.31 267 ASP A CA 1
ATOM 2088 C C . ASP A 1 267 ? 21.856 -18.038 -14.332 1.00 75.31 267 ASP A C 1
ATOM 2090 O O . ASP A 1 267 ? 22.614 -18.248 -13.383 1.00 75.31 267 ASP A O 1
ATOM 2094 N N . GLY A 1 268 ? 21.927 -16.923 -15.066 1.00 71.06 268 GLY A N 1
ATOM 2095 C CA . GLY A 1 268 ? 23.000 -15.937 -14.949 1.00 71.06 268 GLY A CA 1
ATOM 2096 C C . GLY A 1 268 ? 24.350 -16.412 -15.508 1.00 71.06 268 GLY A C 1
ATOM 2097 O O . GLY A 1 268 ? 25.350 -15.725 -15.305 1.00 71.06 268 GLY A O 1
ATOM 2098 N N . ALA A 1 269 ? 24.396 -17.569 -16.180 1.00 71.62 269 ALA A N 1
ATOM 2099 C CA . ALA A 1 269 ? 25.611 -18.204 -16.692 1.00 71.62 269 ALA A CA 1
ATOM 2100 C C . ALA A 1 269 ? 25.522 -18.624 -18.175 1.00 71.62 269 ALA A C 1
ATOM 2102 O O . ALA A 1 269 ? 26.466 -19.218 -18.698 1.00 71.62 269 ALA A O 1
ATOM 2103 N N . GLY A 1 270 ? 24.447 -18.247 -18.877 1.00 75.94 270 GLY A N 1
ATOM 2104 C CA . GLY A 1 270 ? 24.367 -18.281 -20.342 1.00 75.94 270 GLY A CA 1
ATOM 2105 C C . GLY A 1 270 ? 23.249 -19.136 -20.938 1.00 75.94 270 GLY A C 1
ATOM 2106 O O . GLY A 1 270 ? 23.083 -19.113 -22.156 1.00 75.94 270 GLY A O 1
ATOM 2107 N N . ILE A 1 271 ? 22.462 -19.856 -20.131 1.00 80.44 271 ILE A N 1
ATOM 2108 C CA . ILE A 1 271 ? 21.335 -20.652 -20.646 1.00 80.44 271 ILE A CA 1
ATOM 2109 C C . ILE A 1 271 ? 20.218 -19.715 -21.124 1.00 80.44 271 ILE A C 1
ATOM 2111 O O . ILE A 1 271 ? 19.747 -18.882 -20.349 1.00 80.44 271 ILE A O 1
ATOM 2115 N N . LYS A 1 272 ? 19.758 -19.861 -22.374 1.00 80.56 272 LYS A N 1
ATOM 2116 C CA . LYS A 1 272 ? 18.653 -19.056 -22.919 1.00 80.56 272 LYS A CA 1
ATOM 2117 C C . LYS A 1 272 ? 17.293 -19.681 -22.624 1.00 80.56 272 LYS A C 1
ATOM 2119 O O . LYS A 1 272 ? 17.140 -20.900 -22.667 1.00 80.56 272 LYS A O 1
ATOM 2124 N N . ALA A 1 273 ? 16.279 -18.854 -22.390 1.00 71.94 273 ALA A N 1
ATOM 2125 C CA . ALA A 1 273 ? 14.901 -19.295 -22.180 1.00 71.94 273 ALA A CA 1
ATOM 2126 C C . ALA A 1 273 ? 14.315 -19.974 -23.428 1.00 71.94 273 ALA A C 1
ATOM 2128 O O . ALA A 1 273 ? 13.536 -20.918 -23.306 1.00 71.94 273 ALA A O 1
ATOM 2129 N N . THR A 1 274 ? 14.732 -19.553 -24.628 1.00 72.81 274 THR A N 1
ATOM 2130 C CA . THR A 1 274 ? 14.345 -20.194 -25.898 1.00 72.81 274 THR A CA 1
ATOM 2131 C C . THR A 1 274 ? 14.757 -21.658 -25.968 1.00 72.81 274 THR 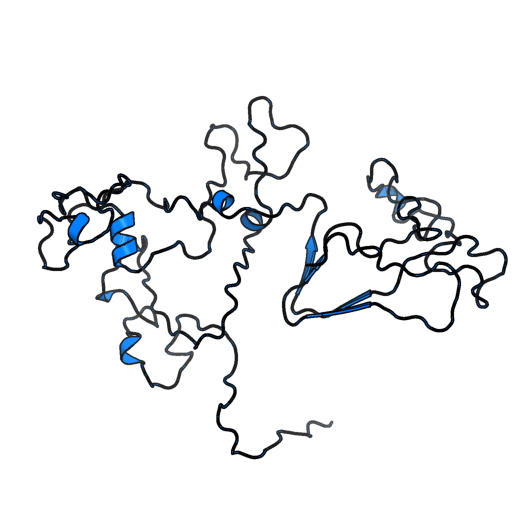A C 1
ATOM 2133 O O . THR A 1 274 ? 14.050 -22.465 -26.566 1.00 72.81 274 THR A O 1
ATOM 2136 N N . ASP A 1 275 ? 15.862 -22.012 -25.314 1.00 75.56 275 ASP A N 1
ATOM 2137 C CA . ASP A 1 275 ? 16.408 -23.369 -25.322 1.00 75.56 275 ASP A CA 1
ATOM 2138 C C . ASP A 1 275 ? 15.695 -24.279 -24.308 1.00 75.56 275 ASP A C 1
ATOM 2140 O O . ASP A 1 275 ? 15.900 -25.491 -24.304 1.00 75.56 275 ASP A O 1
ATOM 2144 N N . GLN A 1 276 ? 14.845 -23.701 -23.452 1.00 73.06 276 GLN A N 1
ATOM 2145 C CA . GLN A 1 276 ? 14.104 -24.397 -22.396 1.00 73.06 276 GLN A CA 1
ATOM 2146 C C . GLN A 1 276 ? 12.610 -24.564 -22.715 1.00 73.06 276 GLN A C 1
ATOM 2148 O O . GLN A 1 276 ? 11.843 -25.060 -21.889 1.00 73.06 276 GLN A O 1
ATOM 2153 N N . ILE A 1 277 ? 12.169 -24.189 -23.921 1.00 68.56 277 ILE A N 1
ATOM 2154 C CA . ILE A 1 277 ? 10.777 -24.379 -24.344 1.00 68.56 277 ILE A CA 1
ATOM 2155 C C . ILE A 1 277 ? 10.459 -25.882 -24.402 1.00 68.56 277 ILE A C 1
ATOM 2157 O O . ILE A 1 277 ? 11.120 -26.643 -25.106 1.00 68.56 277 ILE A O 1
ATOM 2161 N N . GLY A 1 278 ? 9.422 -26.309 -23.674 1.00 67.38 278 GLY A N 1
ATOM 2162 C CA . GLY A 1 278 ? 8.966 -27.706 -23.637 1.00 67.38 278 GLY A CA 1
ATOM 2163 C C . GLY A 1 278 ? 9.806 -28.639 -22.757 1.00 67.38 278 GLY A C 1
ATOM 2164 O O . GLY A 1 278 ? 9.555 -29.843 -22.755 1.00 67.38 278 GLY A O 1
ATOM 2165 N N . GLN A 1 279 ? 10.781 -28.107 -22.015 1.00 69.50 279 GLN A N 1
ATOM 2166 C CA . GLN A 1 279 ? 11.579 -28.866 -21.052 1.00 69.50 279 GLN A CA 1
ATOM 2167 C C . GLN A 1 279 ? 10.912 -28.888 -19.669 1.00 69.50 279 GLN A C 1
ATOM 2169 O O . GLN A 1 279 ? 10.176 -27.973 -19.297 1.00 69.50 279 GLN A O 1
ATOM 2174 N N . THR A 1 280 ? 11.190 -29.928 -18.880 1.00 71.69 280 THR A N 1
ATOM 2175 C CA . THR A 1 280 ? 10.746 -29.998 -17.481 1.00 71.69 280 THR A CA 1
ATOM 2176 C C . THR A 1 280 ? 11.533 -29.002 -16.631 1.00 71.69 280 THR A C 1
ATOM 2178 O O . THR A 1 280 ? 12.765 -29.046 -16.601 1.00 71.69 280 THR A O 1
ATOM 2181 N N . TYR A 1 281 ? 10.827 -28.143 -15.893 1.00 65.25 281 TYR A N 1
ATOM 2182 C CA . TYR A 1 281 ? 11.442 -27.193 -14.969 1.00 65.25 281 TYR A CA 1
ATOM 2183 C C . TYR A 1 281 ? 12.292 -27.904 -13.902 1.00 65.25 281 TYR A C 1
ATOM 2185 O O . TYR A 1 281 ? 11.885 -28.901 -13.304 1.00 65.25 281 TYR A O 1
ATOM 2193 N N . GLN A 1 282 ? 13.478 -27.356 -13.641 1.00 67.62 282 GLN A N 1
ATOM 2194 C CA . GLN A 1 282 ? 14.394 -27.811 -12.593 1.00 67.62 282 GLN A CA 1
ATOM 2195 C C . GLN A 1 282 ? 14.976 -26.614 -11.846 1.00 67.62 282 GLN A C 1
ATOM 2197 O O . GLN A 1 282 ? 15.738 -25.838 -12.418 1.00 67.62 282 GLN A O 1
ATOM 2202 N N . ILE A 1 283 ? 14.691 -26.508 -10.549 1.00 61.38 283 ILE A N 1
ATOM 2203 C CA . ILE A 1 283 ? 15.136 -25.391 -9.695 1.00 61.38 283 ILE A CA 1
ATOM 2204 C C . ILE A 1 283 ? 16.668 -25.240 -9.616 1.00 61.38 283 ILE A C 1
ATOM 2206 O O . ILE A 1 283 ? 17.187 -24.152 -9.386 1.00 61.38 283 ILE A O 1
ATOM 2210 N N . ALA A 1 284 ? 17.419 -26.326 -9.832 1.00 64.50 284 ALA A N 1
ATOM 2211 C CA . ALA A 1 284 ? 18.881 -26.306 -9.793 1.00 64.50 284 ALA A CA 1
ATOM 2212 C C . ALA A 1 284 ? 19.509 -25.557 -10.986 1.00 64.50 284 ALA A C 1
ATOM 2214 O O . ALA A 1 284 ? 20.596 -24.980 -10.842 1.00 64.50 284 ALA A O 1
ATOM 2215 N N . THR A 1 285 ? 18.828 -25.566 -12.137 1.00 62.41 285 THR A N 1
ATOM 2216 C CA . THR A 1 285 ? 19.291 -24.996 -13.412 1.00 62.41 285 THR A CA 1
ATOM 2217 C C . THR A 1 285 ? 18.507 -23.749 -13.822 1.00 62.41 285 THR A C 1
ATOM 2219 O O . THR A 1 285 ? 19.067 -22.873 -14.466 1.00 62.41 285 THR A O 1
ATOM 2222 N N . HIS A 1 286 ? 17.250 -23.610 -13.401 1.00 64.38 286 HIS A N 1
ATOM 2223 C CA . HIS A 1 286 ? 16.383 -22.465 -13.687 1.00 64.38 286 HIS A CA 1
ATOM 2224 C C . HIS A 1 286 ? 16.301 -21.559 -12.455 1.00 64.38 286 HIS A C 1
ATOM 2226 O O . HIS A 1 286 ? 15.310 -21.545 -11.722 1.00 64.38 286 HIS A O 1
ATOM 2232 N N . ARG A 1 287 ? 17.415 -20.871 -12.183 1.00 57.16 287 ARG A N 1
ATOM 2233 C CA . ARG A 1 287 ? 17.629 -20.099 -10.948 1.00 57.16 287 ARG A CA 1
ATOM 2234 C C . ARG A 1 287 ? 16.972 -18.719 -10.968 1.00 57.16 287 ARG A C 1
ATOM 2236 O O . ARG A 1 287 ? 16.809 -18.117 -9.908 1.00 57.16 287 ARG A O 1
ATOM 2243 N N . ALA A 1 288 ? 16.604 -18.212 -12.142 1.00 53.34 288 ALA A N 1
ATOM 2244 C CA . ALA A 1 288 ? 15.720 -17.065 -12.266 1.00 53.34 288 ALA A CA 1
ATOM 2245 C C . ALA A 1 288 ? 14.310 -17.452 -11.780 1.00 53.34 288 ALA A C 1
ATOM 2247 O O . ALA A 1 288 ? 13.761 -18.472 -12.192 1.00 53.34 288 ALA A O 1
ATOM 2248 N N . GLY A 1 289 ? 13.767 -16.668 -10.843 1.00 44.94 289 GLY A N 1
ATOM 2249 C CA . GLY A 1 289 ? 12.579 -17.036 -10.070 1.00 44.94 289 GLY A CA 1
ATOM 2250 C C . GLY A 1 289 ? 11.339 -17.306 -10.923 1.00 44.94 289 GLY A C 1
ATOM 2251 O O . GLY A 1 289 ? 11.063 -16.580 -11.877 1.00 44.94 289 GLY A O 1
ATOM 2252 N N . THR A 1 290 ? 10.571 -18.319 -10.527 1.00 48.44 290 THR A N 1
ATOM 2253 C CA . THR A 1 290 ? 9.218 -18.567 -11.027 1.00 48.44 290 THR A CA 1
ATOM 2254 C C . THR A 1 290 ? 8.184 -18.189 -9.960 1.00 48.44 290 THR A C 1
ATOM 2256 O O . THR A 1 290 ? 8.500 -18.097 -8.769 1.00 48.44 290 THR A O 1
ATOM 2259 N N . THR A 1 291 ? 6.951 -17.878 -10.365 1.00 40.84 291 THR A N 1
ATOM 2260 C CA . THR A 1 291 ? 5.874 -17.548 -9.420 1.00 40.84 291 THR A CA 1
ATOM 2261 C C . THR A 1 291 ? 5.264 -18.839 -8.874 1.00 40.84 291 THR A C 1
ATOM 2263 O O . THR A 1 291 ? 4.443 -19.467 -9.529 1.00 40.84 291 THR A O 1
ATOM 2266 N N . VAL A 1 292 ? 5.715 -19.205 -7.678 1.00 44.19 292 VAL A N 1
ATOM 2267 C CA . VAL A 1 292 ? 5.347 -20.339 -6.814 1.00 44.19 292 VAL A CA 1
ATOM 2268 C C . VAL A 1 292 ? 3.834 -20.655 -6.781 1.00 44.19 292 VAL A C 1
ATOM 2270 O O . VAL A 1 292 ? 3.112 -19.996 -6.041 1.00 44.19 292 VAL A O 1
ATOM 2273 N N . ASP A 1 293 ? 3.355 -21.656 -7.541 1.00 36.91 293 ASP A N 1
ATOM 2274 C CA . ASP A 1 293 ? 2.448 -22.720 -7.043 1.00 36.91 293 ASP A CA 1
ATOM 2275 C C . ASP A 1 293 ? 2.200 -23.872 -8.050 1.00 36.91 293 ASP A C 1
ATOM 2277 O O . ASP A 1 293 ? 2.338 -23.714 -9.261 1.00 36.91 293 ASP A O 1
ATOM 2281 N N . LEU A 1 294 ? 1.864 -25.057 -7.516 1.00 32.25 294 LEU A N 1
ATOM 2282 C CA . LEU A 1 294 ? 1.834 -26.361 -8.205 1.00 32.25 294 LEU A CA 1
ATOM 2283 C C . LEU A 1 294 ? 0.714 -26.510 -9.258 1.00 32.25 294 LEU A C 1
ATOM 2285 O O . LEU A 1 294 ? -0.438 -26.145 -9.030 1.00 32.25 294 LEU A O 1
ATOM 2289 N N . ALA A 1 295 ? 1.055 -27.139 -10.388 1.00 30.20 295 ALA A N 1
ATOM 2290 C CA . ALA A 1 295 ? 0.161 -27.391 -11.517 1.00 30.20 295 ALA A CA 1
ATOM 2291 C C . ALA A 1 295 ? -1.081 -28.223 -11.137 1.00 30.20 295 ALA A C 1
ATOM 2293 O O . ALA A 1 295 ? -0.970 -29.321 -10.591 1.00 30.20 295 ALA A O 1
ATOM 2294 N N . TYR A 1 296 ? -2.266 -27.722 -11.495 1.00 30.78 296 TYR A N 1
ATOM 2295 C CA . TYR A 1 296 ? -3.501 -28.504 -11.539 1.00 30.78 296 TYR A CA 1
ATOM 2296 C C . TYR A 1 296 ? -3.610 -29.158 -12.919 1.00 30.78 296 TYR A C 1
ATOM 2298 O O . TYR A 1 296 ? -3.493 -28.468 -13.936 1.00 30.78 296 TYR A O 1
ATOM 2306 N N . ASP A 1 297 ? -3.814 -30.475 -12.967 1.00 31.09 297 ASP A N 1
ATOM 2307 C CA . ASP A 1 297 ? -3.974 -31.188 -14.233 1.00 31.09 297 ASP A CA 1
ATOM 2308 C C . ASP A 1 297 ? -5.272 -30.744 -14.929 1.00 31.09 297 ASP A C 1
ATOM 2310 O O . ASP A 1 297 ? -6.344 -30.657 -14.327 1.00 31.09 297 ASP A O 1
ATOM 2314 N N . SER A 1 298 ? -5.159 -30.441 -16.219 1.00 33.88 298 SER A N 1
ATOM 2315 C CA . SER A 1 298 ? -6.261 -29.994 -17.073 1.00 33.88 298 SER A CA 1
ATOM 2316 C C . SER A 1 298 ? -6.992 -31.157 -17.754 1.00 33.88 298 SER A C 1
ATOM 2318 O O . SER A 1 298 ? -7.802 -30.929 -18.655 1.00 33.88 298 SER A O 1
ATOM 2320 N N . ASN A 1 299 ? -6.752 -32.399 -17.316 1.00 33.50 299 ASN A N 1
ATOM 2321 C CA . ASN A 1 299 ? -7.336 -33.596 -17.908 1.00 33.50 299 ASN A CA 1
ATOM 2322 C C . ASN A 1 299 ? -8.450 -34.207 -17.023 1.00 33.50 299 ASN A C 1
ATOM 2324 O O . ASN A 1 299 ? -8.167 -34.788 -15.976 1.00 33.50 299 ASN A O 1
ATOM 2328 N N . PRO A 1 300 ? -9.739 -34.130 -17.410 1.00 38.19 300 PRO A N 1
ATOM 2329 C CA . PRO A 1 300 ? -10.859 -34.559 -16.566 1.00 38.19 300 PRO A CA 1
ATOM 2330 C C . PRO A 1 300 ? -11.103 -36.083 -16.550 1.00 38.19 300 PRO A C 1
ATOM 2332 O O . PRO A 1 300 ? -12.174 -36.516 -16.123 1.00 38.19 300 PRO A O 1
ATOM 2335 N N . THR A 1 301 ? -10.167 -36.911 -17.026 1.00 33.22 301 THR A N 1
ATOM 2336 C CA . THR A 1 301 ? -10.394 -38.361 -17.198 1.00 33.22 301 THR A CA 1
ATOM 2337 C C . THR A 1 301 ? -9.608 -39.290 -16.279 1.00 33.22 301 THR A C 1
ATOM 2339 O O . THR A 1 301 ? -9.920 -40.478 -16.284 1.00 33.22 301 THR A O 1
ATOM 2342 N N . ASP A 1 302 ? -8.696 -38.801 -15.436 1.00 37.38 302 ASP A N 1
ATOM 2343 C CA . ASP A 1 302 ? -8.069 -39.653 -14.416 1.00 37.38 302 ASP A CA 1
ATOM 2344 C C . ASP A 1 302 ? -8.803 -39.547 -13.074 1.00 37.38 302 ASP A C 1
ATOM 2346 O O . ASP A 1 302 ? -8.669 -38.608 -12.289 1.00 37.38 302 ASP A O 1
ATOM 2350 N N . GLN A 1 303 ? -9.642 -40.551 -12.826 1.00 31.91 303 GLN A N 1
ATOM 2351 C CA . GLN A 1 303 ? -10.266 -40.798 -11.534 1.00 31.91 303 GLN A CA 1
ATOM 2352 C C . GLN A 1 303 ? -9.207 -41.265 -10.519 1.00 31.91 303 GLN A C 1
ATOM 2354 O O . GLN A 1 303 ? -8.771 -42.407 -10.560 1.00 31.91 303 GLN A O 1
ATOM 2359 N N . ILE A 1 304 ? -8.898 -40.372 -9.574 1.00 38.88 304 ILE A N 1
ATOM 2360 C CA . ILE A 1 304 ? -8.592 -40.607 -8.149 1.00 38.88 304 ILE A CA 1
ATOM 2361 C C . ILE A 1 304 ? -7.448 -41.586 -7.826 1.00 38.88 304 ILE A C 1
ATOM 2363 O O . ILE A 1 304 ? -7.610 -42.804 -7.872 1.00 38.88 304 ILE A O 1
ATOM 2367 N N . GLN A 1 305 ? -6.395 -41.058 -7.193 1.00 29.59 305 GLN A N 1
ATOM 2368 C CA . GLN A 1 305 ? -5.779 -41.764 -6.069 1.00 29.59 305 GLN A CA 1
ATOM 2369 C C . GLN A 1 305 ? -5.491 -40.800 -4.911 1.00 29.59 305 GLN A C 1
ATOM 2371 O O . GLN A 1 305 ? -4.667 -39.896 -5.006 1.00 29.59 305 GLN A O 1
ATOM 2376 N N . ASN A 1 306 ? -6.234 -41.000 -3.820 1.00 36.41 306 ASN A N 1
ATOM 2377 C CA . ASN A 1 306 ? -5.951 -40.445 -2.502 1.00 36.41 306 ASN A CA 1
ATOM 2378 C C . ASN A 1 306 ? -4.521 -40.791 -2.069 1.00 36.41 306 ASN A C 1
ATOM 2380 O O . ASN A 1 306 ? -4.146 -41.962 -2.099 1.00 36.41 306 ASN A O 1
ATOM 2384 N N . CYS A 1 307 ? -3.817 -39.804 -1.525 1.00 29.11 307 CYS A N 1
ATOM 2385 C CA . CYS A 1 307 ? -2.727 -39.997 -0.574 1.00 29.11 307 CYS A CA 1
ATOM 2386 C C . CYS A 1 307 ? -3.039 -39.109 0.639 1.00 29.11 307 CYS A C 1
ATOM 2388 O O . CYS A 1 307 ? -3.319 -37.929 0.470 1.00 29.11 307 CYS A O 1
ATOM 2390 N N . ASP A 1 308 ? -3.010 -39.548 1.887 1.00 33.00 308 ASP A N 1
ATOM 2391 C CA . ASP A 1 308 ? -2.920 -40.879 2.475 1.00 33.00 308 ASP A CA 1
ATOM 2392 C C . ASP A 1 308 ? -3.311 -40.664 3.942 1.00 33.00 308 ASP A C 1
ATOM 2394 O O . ASP A 1 308 ? -2.781 -39.803 4.648 1.00 33.00 308 ASP A O 1
ATOM 2398 N N . SER A 1 309 ? -4.288 -41.437 4.376 1.00 34.34 309 SER A N 1
ATOM 2399 C CA . SER A 1 309 ? -4.585 -41.728 5.760 1.00 34.34 309 SER A CA 1
ATOM 2400 C C . SER A 1 309 ? -3.526 -42.673 6.345 1.00 34.34 309 SER A C 1
ATOM 2402 O O . SER A 1 309 ? -3.791 -43.867 6.411 1.00 34.34 309 SER A O 1
ATOM 2404 N N . SER A 1 310 ? -2.366 -42.189 6.804 1.00 31.67 310 SER A N 1
ATOM 2405 C CA . SER A 1 310 ? -1.599 -42.849 7.883 1.00 31.67 310 SER A CA 1
ATOM 2406 C C . SER A 1 310 ? -0.272 -42.156 8.209 1.00 31.67 310 SER A C 1
ATOM 2408 O O . SER A 1 310 ? 0.782 -42.484 7.681 1.00 31.67 310 SER A O 1
ATOM 2410 N N . LEU A 1 311 ? -0.295 -41.295 9.226 1.00 31.48 311 LEU A N 1
ATOM 2411 C CA . LEU A 1 311 ? 0.758 -41.295 10.242 1.00 31.48 311 LEU A CA 1
ATOM 2412 C C . LEU A 1 311 ? 0.065 -41.217 11.602 1.00 31.48 311 LEU A C 1
ATOM 2414 O O . LEU A 1 311 ? -0.271 -40.143 12.091 1.00 31.48 311 LEU A O 1
ATOM 2418 N N . GLY A 1 312 ? -0.220 -42.393 12.158 1.00 33.38 312 GLY A N 1
ATOM 2419 C CA . GLY A 1 312 ? -0.589 -42.566 13.554 1.00 33.38 312 GLY A CA 1
ATOM 2420 C C . GLY A 1 312 ? 0.572 -43.197 14.317 1.00 33.38 312 GLY A C 1
ATOM 2421 O O . GLY A 1 312 ? 0.997 -44.298 13.970 1.00 33.38 312 GLY A O 1
ATOM 2422 N N . ALA A 1 313 ? 1.048 -42.485 15.336 1.00 32.09 313 ALA A N 1
ATOM 2423 C CA . ALA A 1 313 ? 1.601 -42.960 16.605 1.00 32.09 313 ALA A CA 1
ATOM 2424 C C . ALA A 1 313 ? 1.603 -41.768 17.571 1.00 32.09 313 ALA A C 1
ATOM 2426 O O . ALA A 1 313 ? 2.037 -40.678 17.133 1.00 32.09 313 ALA A O 1
#

Sequence (313 aa):
MLINGSRLDRKSTYRDEEKGIILASNVPAYVKGDFNLHAKGGDKSNQVEEFTDRLINPTTKEIDWSKFYTRAGLDDNFACRTGDPRLPGDKCRLGDSWRPATILADAVTILSDNFRFGFRSEGDYDLRNNADNAVVPNYDFNNNGVATDILDETVLRVDLNGNGNITDTSVSEVDQISTSAVRRKLGFFENNFLTSADWVEPSGAIDSPKDFDTSSPPPGLPTIQGSSYVNNFVTPIQRRVNFNEYLMEVCPKIPVHTCTPADWSVDGAGIKATDQIGQTYQIATHRAGTTVDLAYDSNPTDQIQNCDSSLGA

Secondary structure (DSSP, 8-state):
-EES-TT-PPPSB--S----EEEE-SS-EEEESSTT--BBTT-TTSB--SBSS-SB-TTT--B-GGGTTT--SB-TTTT--BT-TTS-TTS-SS-B----EEEE-S-EEEEPTT--PPPGGGGT-SS--TTTT-B-TT--SS-SS-S--EE-HHHHTS-SSSSS-S--S-EETTT--BHHHHHHHTT--S--SS-----B-SSSS---BS----S---TT-------HHHHTT-------S--------B---SSGGG--TTT-BSSSSS--GGGGTTPPP-TTT--S-----PPPP--TT------------

Solvent-accessible surface area (backbone atoms only — not comparable to full-atom values): 19715 Å² total; per-residue (Å²): 111,48,64,71,62,76,82,81,55,42,72,18,59,51,67,91,86,75,77,69,46,75,49,77,44,95,45,68,37,40,44,33,62,85,66,74,54,44,8,40,57,60,35,76,91,42,61,50,49,69,32,68,52,67,48,53,41,90,84,80,66,48,71,46,72,86,38,74,90,68,59,56,59,75,29,57,35,41,92,32,32,22,80,37,87,92,50,63,90,88,46,12,82,52,1,16,6,46,64,66,70,46,80,47,43,79,36,80,44,81,46,58,81,86,61,39,84,55,55,64,68,69,30,41,70,72,67,76,47,96,60,53,67,41,57,39,66,52,40,48,82,86,70,79,86,57,32,75,50,72,39,39,16,63,80,69,71,40,37,43,53,53,82,83,53,42,75,52,66,74,44,40,18,44,68,36,30,8,47,56,34,52,31,40,75,72,67,49,81,62,78,67,86,68,66,72,41,84,53,52,74,90,76,89,69,74,92,46,61,59,52,84,70,83,83,66,64,64,93,91,55,82,90,62,72,50,31,52,35,61,76,63,80,56,64,85,81,76,82,90,70,96,74,78,87,58,82,42,61,39,57,88,55,85,63,67,80,74,56,52,88,78,52,41,4,20,54,70,80,57,50,50,57,83,80,48,69,94,56,83,88,46,73,92,64,46,62,38,73,65,84,90,75,83,88,77,83,90,65,96,78,78,82,79,82,90,84,78,97,78,90,85,132

Mean predicted aligned error: 18.02 Å

Radius of gyration: 30.02 Å; Cα contacts (8 Å, |Δi|>4): 478; chains: 1; bounding box: 59×70×78 Å

pLDDT: mean 70.1, std 18.24, range [29.11, 94.31]

Foldseek 3Di:
DDDPPPQPFAQQADDPDDDAAEAAEAAEAEAEDQPQFWAFLSDPLRGDDQAPPDQADSVPRDGPPVCPPPTDHGQLQGPHHQPPPVDDNVGNPRHIRGHHYHYHYPHYYYDYNLAAADDCVQLVQPVLDPPAQDWDAQAPLVPPPGQFDFAQLCVVVDDQQRPPDSGDRGAGSGTRGGLSSLCVSVVCPTDDPQRPHPQADPPPDDGDGQDSDPPDDDPPDDNPRHHNCNVVRNDCPDPDDDDDKDQFWDAPDPPPSPDDPQRTDQQSPGHHPVVCVPHDDDCVRRVNDIDDDDDDDPDPPDDDDDDDPDDDD